Protein AF-A0A9Q5HUY0-F1 (afdb_monomer_lite)

pLDDT: mean 77.64, std 17.66, range [44.16, 97.88]

Organism: Sanghuangporus baumii (NCBI:txid108892)

Foldseek 3Di:
DVLLVCLLQQQLVVNLVVCVVDPDPCQQLPADPVGDGSLRSLVVVVVVCCCQPVPPPNVVPPPPDPVPPPVVCPPDDPPPDDLVVLVVVLVVLVVVLVVCVVVCVCVVPVPVNVVSVVVSVVSVVVSVVVVPPDPPPPPPCPDRDRDSPSSSVSSVVSCVVPPDDRPDDPVVVVVVVVVVVVVVVVPPPPPPPPCVVVVVVCVVDVDDDPVVVVVVVVVVVVVVVVVVVVVVVVVCVVVPPDPPDDDDDDDDDD

Secondary structure (DSSP, 8-state):
-HHHHHHHTTBHHHHHHHHHHS-SHHHHT-B-TTS-BHHHHHHHHHHHHHHHHH-TTSGGG----TT---TT-TT-------HHHHHHHHHHHHHHHHHHHHTTTTTT-HHHHHHHHHHHHHHHHHHHHHHHS---------SPPB-HHHHHHHHHHHHHHS--------HHHHHHHHHHHHHHHHS------TTHHHHHHHTTS-PPPPHHHHHHHHHHHHHHHHHHHHHHHHHHHHHTTSSS----------

Sequence (254 aa):
MPLHAAVHNGFSKIVTLLVEAVPGSESLYSKNSVGEAVLETAWAEFLIDSIRNNYPGYDLLGYGNLRTLDSSSILTAPVREDSHDLGTELELLKSVHANLLRDGKLAANVKLKEALDAFIPYLSEKVRSEAESPVIPTQEDTTDKCDPRKTFKIVSAAVSAIPARRQLVHLTDVQRSVRASLEKVAKKPEPKIENDYYRRHVFLKGDEIPEEAEAEAREKHEMWQGILGWSLRLRNLALGDFSSRHDYCYLLSN

Radius of gyration: 35.01 Å; chains: 1; bounding box: 61×58×112 Å

Structure (mmCIF, N/CA/C/O backbone):
data_AF-A0A9Q5HUY0-F1
#
_entry.id   AF-A0A9Q5HUY0-F1
#
loop_
_atom_site.group_PDB
_atom_site.id
_atom_site.type_symbol
_atom_site.label_atom_id
_atom_site.label_alt_id
_atom_site.label_comp_id
_atom_site.label_asym_id
_atom_site.label_entity_id
_atom_site.label_seq_id
_atom_site.pdbx_PDB_ins_code
_atom_site.Cartn_x
_atom_site.Cartn_y
_atom_site.Cartn_z
_atom_site.occupancy
_atom_site.B_iso_or_equiv
_atom_site.auth_seq_id
_atom_site.auth_comp_id
_atom_site.auth_asym_id
_atom_site.auth_atom_id
_atom_site.pdbx_PDB_model_num
ATOM 1 N N . MET A 1 1 ? 4.504 -1.417 -17.463 1.00 80.81 1 MET A N 1
ATOM 2 C CA . MET A 1 1 ? 4.156 -0.210 -16.677 1.00 80.81 1 MET A CA 1
ATOM 3 C C . MET A 1 1 ? 2.846 -0.261 -15.881 1.00 80.81 1 MET A C 1
ATOM 5 O O . MET A 1 1 ? 2.848 0.378 -14.837 1.00 80.81 1 MET A O 1
ATOM 9 N N . PRO A 1 2 ? 1.762 -0.981 -16.252 1.00 93.94 2 PRO A N 1
ATOM 10 C CA . PRO A 1 2 ? 0.538 -0.968 -15.429 1.00 93.94 2 PRO A CA 1
ATOM 11 C C . PRO A 1 2 ? 0.748 -1.556 -14.024 1.00 93.94 2 PRO A C 1
ATOM 13 O O . PRO A 1 2 ? 0.162 -1.066 -13.066 1.00 93.94 2 PRO A O 1
ATOM 16 N N . LEU A 1 3 ? 1.654 -2.532 -13.879 1.00 95.38 3 LEU A N 1
ATOM 17 C CA . LEU A 1 3 ? 1.999 -3.126 -12.584 1.00 95.38 3 LEU A CA 1
ATOM 18 C C . LEU A 1 3 ? 2.593 -2.107 -11.598 1.00 95.38 3 LEU A C 1
ATOM 20 O O . LEU A 1 3 ? 2.175 -2.059 -10.449 1.00 95.38 3 LEU A O 1
ATOM 24 N N . HIS A 1 4 ? 3.509 -1.247 -12.057 1.00 95.75 4 HIS A N 1
ATOM 25 C CA . HIS A 1 4 ? 4.073 -0.162 -11.242 1.00 95.75 4 HIS A CA 1
ATOM 26 C C . HIS A 1 4 ? 2.994 0.798 -10.739 1.00 95.75 4 HIS A C 1
ATOM 28 O O . HIS A 1 4 ? 2.983 1.144 -9.563 1.00 95.75 4 HIS A O 1
ATOM 34 N N . ALA A 1 5 ? 2.058 1.185 -11.608 1.00 95.81 5 ALA A N 1
ATOM 35 C CA . ALA A 1 5 ? 0.958 2.070 -11.234 1.00 95.81 5 ALA A CA 1
ATOM 36 C C . ALA A 1 5 ? -0.000 1.409 -10.230 1.00 95.81 5 ALA A C 1
ATOM 38 O O . ALA A 1 5 ? -0.407 2.046 -9.262 1.00 95.81 5 ALA A O 1
ATOM 39 N N . ALA A 1 6 ? -0.340 0.133 -10.424 1.00 96.19 6 ALA A N 1
ATOM 40 C CA . ALA A 1 6 ? -1.193 -0.602 -9.493 1.00 96.19 6 ALA A CA 1
ATOM 41 C C . ALA A 1 6 ? -0.534 -0.749 -8.110 1.00 96.19 6 ALA A C 1
ATOM 43 O O . ALA A 1 6 ? -1.192 -0.548 -7.092 1.00 96.19 6 ALA A O 1
ATOM 44 N N . VAL A 1 7 ? 0.777 -1.019 -8.075 1.00 96.81 7 VAL A N 1
ATOM 45 C CA . VAL A 1 7 ? 1.557 -1.107 -6.833 1.00 96.81 7 VAL A CA 1
ATOM 46 C C . VAL A 1 7 ? 1.661 0.240 -6.126 1.00 96.81 7 VAL A C 1
ATOM 48 O O . VAL A 1 7 ? 1.432 0.302 -4.922 1.00 96.81 7 VAL A O 1
ATOM 51 N N . HIS A 1 8 ? 1.956 1.313 -6.862 1.00 95.81 8 HIS A N 1
ATOM 52 C CA . HIS A 1 8 ? 2.051 2.661 -6.301 1.00 95.81 8 HIS A CA 1
ATOM 53 C C . HIS A 1 8 ? 0.736 3.114 -5.648 1.00 95.81 8 HIS A C 1
ATOM 55 O O . HIS A 1 8 ? 0.747 3.758 -4.606 1.00 95.81 8 HIS A O 1
ATOM 61 N N . ASN A 1 9 ? -0.401 2.723 -6.231 1.00 95.25 9 ASN A N 1
ATOM 62 C CA . ASN A 1 9 ? -1.728 3.003 -5.682 1.00 95.25 9 ASN A CA 1
ATOM 63 C C . ASN A 1 9 ? -2.209 1.962 -4.655 1.00 95.25 9 ASN A C 1
ATOM 65 O O . ASN A 1 9 ? -3.328 2.071 -4.166 1.00 95.25 9 ASN A O 1
ATOM 69 N N . GLY A 1 10 ? -1.416 0.936 -4.330 1.00 95.00 10 GLY A N 1
ATOM 70 C CA . GLY A 1 10 ? -1.785 -0.077 -3.338 1.00 95.00 10 GLY A CA 1
ATOM 71 C C . GLY A 1 10 ? -2.968 -0.976 -3.731 1.00 95.00 10 GLY A C 1
ATOM 72 O O . GLY A 1 10 ? -3.628 -1.518 -2.847 1.00 95.00 10 GLY A O 1
ATOM 73 N N . PHE A 1 11 ? -3.274 -1.137 -5.021 1.00 96.25 11 PHE A N 1
ATOM 74 C CA . PHE A 1 11 ? -4.406 -1.947 -5.492 1.00 96.25 11 PHE A CA 1
ATOM 75 C C . PHE A 1 11 ? -4.078 -3.445 -5.487 1.00 96.25 11 PHE A C 1
ATOM 77 O O . PHE A 1 11 ? -3.615 -4.015 -6.477 1.00 96.25 11 PHE A O 1
ATOM 84 N N . SER A 1 12 ? -4.289 -4.085 -4.338 1.00 96.06 12 SER A N 1
ATOM 85 C CA . SER A 1 12 ? -3.839 -5.457 -4.084 1.00 96.06 12 SER A CA 1
ATOM 86 C C . SER A 1 12 ? -4.491 -6.519 -4.984 1.00 96.06 12 SER A C 1
ATOM 88 O O . SER A 1 12 ? -3.793 -7.432 -5.443 1.00 96.06 12 SER A O 1
ATOM 90 N N . LYS A 1 13 ? -5.793 -6.410 -5.295 1.00 95.38 13 LYS A N 1
ATOM 91 C CA . LYS A 1 13 ? -6.478 -7.366 -6.185 1.00 95.38 13 LYS A CA 1
ATOM 92 C C . LYS A 1 13 ? -5.968 -7.212 -7.617 1.00 95.38 13 LYS A C 1
ATOM 94 O O . LYS A 1 13 ? -5.626 -8.207 -8.251 1.00 95.38 13 LYS A O 1
ATOM 99 N N . ILE A 1 14 ? -5.841 -5.976 -8.105 1.00 95.25 14 ILE A N 1
ATOM 100 C CA . ILE A 1 14 ? -5.314 -5.693 -9.450 1.00 95.25 14 ILE A CA 1
ATOM 101 C C . ILE A 1 14 ? -3.870 -6.185 -9.575 1.00 95.25 14 ILE A C 1
ATOM 103 O O . ILE A 1 14 ? -3.516 -6.807 -10.575 1.00 95.25 14 ILE A O 1
ATOM 107 N N . VAL A 1 15 ? -3.033 -5.948 -8.562 1.00 96.44 15 VAL A N 1
ATOM 108 C CA . VAL A 1 15 ? -1.646 -6.432 -8.552 1.00 96.44 15 VAL A CA 1
ATOM 109 C C . VAL A 1 15 ? -1.595 -7.954 -8.623 1.00 96.44 15 VAL A C 1
ATOM 111 O O . VAL A 1 15 ? -0.807 -8.482 -9.403 1.00 96.44 15 VAL A O 1
ATOM 114 N N . THR A 1 16 ? -2.458 -8.653 -7.884 1.00 95.69 16 THR A N 1
ATOM 115 C CA . THR A 1 16 ? -2.554 -10.121 -7.945 1.00 95.69 16 THR A CA 1
ATOM 116 C C . THR A 1 16 ? -2.868 -10.587 -9.367 1.00 95.69 16 THR A C 1
ATOM 118 O O . THR A 1 16 ? -2.106 -11.364 -9.937 1.00 95.69 16 THR A O 1
ATOM 121 N N . LEU A 1 17 ? -3.904 -10.014 -9.990 1.00 95.25 17 LEU A N 1
ATOM 122 C CA . LEU A 1 17 ? -4.293 -10.341 -11.366 1.00 95.25 17 LEU A CA 1
ATOM 123 C C . LEU A 1 17 ? -3.170 -10.069 -12.376 1.00 95.25 17 LEU A C 1
ATOM 125 O O . LEU A 1 17 ? -2.947 -10.861 -13.286 1.00 95.25 17 LEU A O 1
ATOM 129 N N . LEU A 1 18 ? -2.444 -8.957 -12.229 1.00 95.19 18 LEU A N 1
ATOM 130 C CA . LEU A 1 18 ? -1.348 -8.602 -13.135 1.00 95.19 18 LEU A CA 1
ATOM 131 C C . LEU A 1 18 ? -0.131 -9.521 -12.982 1.00 95.19 18 LEU A C 1
ATOM 133 O O . LEU A 1 18 ? 0.536 -9.812 -13.976 1.00 95.19 18 LEU A O 1
ATOM 137 N N . VAL A 1 19 ? 0.168 -9.958 -11.758 1.00 95.12 19 VAL A N 1
ATOM 138 C CA . VAL A 1 19 ? 1.247 -10.917 -11.485 1.00 95.12 19 VAL A CA 1
ATOM 139 C C . VAL A 1 19 ? 0.894 -12.296 -12.044 1.00 95.12 19 VAL A C 1
ATOM 141 O O . VAL A 1 19 ? 1.754 -12.944 -12.635 1.00 95.12 19 VAL A O 1
ATOM 144 N N . GLU A 1 20 ? -0.363 -12.723 -11.917 1.00 94.06 20 GLU A N 1
ATOM 145 C CA . GLU A 1 20 ? -0.850 -13.994 -12.466 1.00 94.06 20 GLU A CA 1
ATOM 146 C C . GLU A 1 20 ? -0.922 -13.988 -13.998 1.00 94.06 20 GLU A C 1
ATOM 148 O O . GLU A 1 20 ? -0.557 -14.972 -14.639 1.00 94.06 20 GLU A O 1
ATOM 153 N N . ALA A 1 21 ? -1.362 -12.877 -14.599 1.00 93.88 21 ALA A N 1
ATOM 154 C CA . ALA A 1 21 ? -1.526 -12.758 -16.046 1.00 93.88 21 ALA A CA 1
ATOM 155 C C . ALA A 1 21 ? -0.197 -12.680 -16.810 1.00 93.88 21 ALA A C 1
ATOM 157 O O . ALA A 1 21 ? -0.140 -13.061 -17.980 1.00 93.88 21 ALA A O 1
ATOM 158 N N . VAL A 1 22 ? 0.871 -12.180 -16.178 1.00 87.19 22 VAL A N 1
ATOM 159 C CA . VAL A 1 22 ? 2.205 -12.084 -16.789 1.00 87.19 22 VAL A CA 1
ATOM 160 C C . VAL A 1 22 ? 3.200 -12.926 -15.986 1.00 87.19 22 VAL A C 1
ATOM 162 O O . VAL A 1 22 ? 4.031 -12.375 -15.256 1.00 87.19 22 VAL A O 1
ATOM 165 N N . PRO A 1 23 ? 3.144 -14.265 -16.117 1.00 74.06 23 PRO A N 1
ATOM 166 C CA . PRO A 1 23 ? 4.088 -15.151 -15.459 1.00 74.06 23 PRO A CA 1
ATOM 167 C C . PRO A 1 23 ? 5.471 -14.962 -16.087 1.00 74.06 23 PRO A C 1
ATOM 169 O O . PRO A 1 23 ? 5.757 -15.432 -17.187 1.00 74.06 23 PRO A O 1
ATOM 172 N N . GLY A 1 24 ? 6.341 -14.228 -15.399 1.00 78.94 24 GLY A N 1
ATOM 173 C CA . GLY A 1 24 ? 7.691 -13.975 -15.876 1.00 78.94 24 GLY A CA 1
ATOM 174 C C . GLY A 1 24 ? 8.461 -12.989 -15.011 1.00 78.94 24 GLY A C 1
ATOM 175 O O . GLY A 1 24 ? 7.905 -12.078 -14.396 1.00 78.94 24 GLY A O 1
ATOM 176 N N . SER A 1 25 ? 9.781 -13.150 -14.998 1.00 81.88 25 SER A N 1
ATOM 177 C CA . SER A 1 25 ? 10.685 -12.229 -14.312 1.00 81.88 25 SER A CA 1
ATOM 178 C C . SER A 1 25 ? 10.722 -10.845 -14.969 1.00 81.88 25 SER A C 1
ATOM 180 O O . SER A 1 25 ? 10.989 -9.853 -14.300 1.00 81.88 25 SER A O 1
ATOM 182 N N . GLU A 1 26 ? 10.410 -10.724 -16.258 1.00 86.62 26 GLU A N 1
ATOM 183 C CA . GLU A 1 26 ? 10.534 -9.440 -16.956 1.00 86.62 26 GLU A CA 1
ATOM 184 C C . GLU A 1 26 ? 9.615 -8.358 -16.378 1.00 86.62 26 GLU A C 1
ATOM 186 O O . GLU A 1 26 ? 10.054 -7.228 -16.183 1.00 86.62 26 GLU A O 1
ATOM 191 N N . SER A 1 27 ? 8.369 -8.698 -16.030 1.00 90.31 27 SER A N 1
ATOM 192 C CA . SER A 1 27 ? 7.411 -7.731 -15.478 1.00 90.31 27 SER A CA 1
ATOM 193 C C . SER A 1 27 ? 7.768 -7.323 -14.043 1.00 90.31 27 SER A C 1
ATOM 195 O O . SER A 1 27 ? 7.849 -6.129 -13.743 1.00 90.31 27 SER A O 1
ATOM 197 N N . LEU A 1 28 ? 8.069 -8.297 -13.174 1.00 93.00 28 LEU A N 1
ATOM 198 C CA . LEU A 1 28 ? 8.410 -8.070 -11.759 1.00 93.00 28 LEU A CA 1
ATOM 199 C C . LEU A 1 28 ? 9.714 -7.281 -11.576 1.00 93.00 28 LEU A C 1
ATOM 201 O O . LEU A 1 28 ? 9.839 -6.479 -10.648 1.00 93.00 28 LEU A O 1
ATOM 205 N N . TYR A 1 29 ? 10.682 -7.498 -12.466 1.00 92.75 29 TYR A N 1
ATOM 206 C CA . TYR A 1 29 ? 11.985 -6.836 -12.429 1.00 92.75 29 TYR A CA 1
ATOM 207 C C . TYR A 1 29 ? 12.083 -5.654 -13.400 1.00 92.75 29 TYR A C 1
ATOM 209 O O . TYR A 1 29 ? 13.136 -5.011 -13.468 1.00 92.75 29 TYR A O 1
ATOM 217 N N . SER A 1 30 ? 10.997 -5.333 -14.114 1.00 90.88 30 SER A N 1
ATOM 218 C CA . SER A 1 30 ? 10.925 -4.127 -14.933 1.00 90.88 30 SER A CA 1
ATOM 219 C C . SER A 1 30 ? 11.083 -2.892 -14.055 1.00 90.88 30 SER A C 1
ATOM 221 O O . SER A 1 30 ? 10.543 -2.804 -12.947 1.00 90.88 30 SER A O 1
ATOM 223 N N . LYS A 1 31 ? 11.847 -1.928 -14.559 1.00 91.38 31 LYS A N 1
ATOM 224 C CA . LYS A 1 31 ? 12.079 -0.656 -13.884 1.00 91.38 31 LYS A CA 1
ATOM 225 C C . LYS A 1 31 ? 11.114 0.402 -14.405 1.00 91.38 31 LYS A C 1
ATOM 227 O O . LYS A 1 31 ? 10.794 0.406 -15.594 1.00 91.38 31 LYS A O 1
ATOM 232 N N . ASN A 1 32 ? 10.664 1.292 -13.526 1.00 91.31 32 ASN A N 1
ATOM 233 C CA . ASN A 1 32 ? 9.917 2.479 -13.928 1.00 91.31 32 ASN A CA 1
ATOM 234 C C . ASN A 1 32 ? 10.841 3.498 -14.632 1.00 91.31 32 ASN A C 1
ATOM 236 O O . ASN A 1 32 ? 12.044 3.276 -14.782 1.00 91.31 32 ASN A O 1
ATOM 240 N N . SER A 1 33 ? 10.291 4.638 -15.059 1.00 85.19 33 SER A N 1
ATOM 241 C CA . SER A 1 33 ? 11.066 5.712 -15.706 1.00 85.19 33 SER A CA 1
ATOM 242 C C . SER A 1 33 ? 12.148 6.328 -14.810 1.00 85.19 33 SER A C 1
ATOM 244 O O . SER A 1 33 ? 13.034 7.009 -15.317 1.00 85.19 33 SER A O 1
ATOM 246 N N . VAL A 1 34 ? 12.084 6.089 -13.498 1.00 86.25 34 VAL A N 1
ATOM 247 C CA . VAL A 1 34 ? 13.051 6.551 -12.491 1.00 86.25 34 VAL A CA 1
ATOM 248 C C . VAL A 1 34 ? 14.106 5.473 -12.188 1.00 86.25 34 VAL A C 1
ATOM 250 O O . VAL A 1 34 ? 15.127 5.751 -11.567 1.00 86.25 34 VAL A O 1
ATOM 253 N N . GLY A 1 35 ? 13.927 4.249 -12.693 1.00 87.88 35 GLY A N 1
ATOM 254 C CA . GLY A 1 35 ? 14.858 3.141 -12.490 1.00 87.88 35 GLY A CA 1
ATOM 255 C C . GLY A 1 35 ? 14.530 2.234 -11.300 1.00 87.88 35 GLY A C 1
ATOM 256 O O . GLY A 1 35 ? 15.311 1.323 -11.024 1.00 87.88 35 GLY A O 1
ATOM 257 N N . GLU A 1 36 ? 13.398 2.436 -10.628 1.00 91.81 36 GLU A N 1
ATOM 258 C CA . GLU A 1 36 ? 12.957 1.622 -9.490 1.00 91.81 36 GLU A CA 1
ATOM 259 C C . GLU A 1 36 ? 12.231 0.371 -9.983 1.00 91.81 36 GLU A C 1
ATOM 261 O O . GLU A 1 36 ? 11.431 0.437 -10.919 1.00 91.81 36 GLU A O 1
ATOM 266 N N . ALA A 1 37 ? 12.491 -0.779 -9.364 1.00 93.62 37 ALA A N 1
ATOM 267 C CA . ALA A 1 37 ? 11.734 -1.997 -9.638 1.00 93.62 37 ALA A CA 1
ATOM 268 C C . ALA A 1 37 ? 10.440 -2.056 -8.822 1.00 93.62 37 ALA A C 1
ATOM 270 O O . ALA A 1 37 ? 10.307 -1.412 -7.786 1.00 93.62 37 ALA A O 1
ATOM 271 N N . VAL A 1 38 ? 9.521 -2.923 -9.248 1.00 95.44 38 VAL A N 1
ATOM 272 C CA . VAL A 1 38 ? 8.190 -3.073 -8.638 1.00 95.44 38 VAL A CA 1
ATOM 273 C C . VAL A 1 38 ? 8.271 -3.334 -7.128 1.00 95.44 38 VAL A C 1
ATOM 275 O O . VAL A 1 38 ? 7.502 -2.768 -6.357 1.00 95.44 38 VAL A O 1
ATOM 278 N N . LEU A 1 39 ? 9.237 -4.150 -6.689 1.00 96.31 39 LEU A N 1
ATOM 279 C CA . LEU A 1 39 ? 9.458 -4.424 -5.266 1.00 96.31 39 LEU A CA 1
ATOM 280 C C . LEU A 1 39 ? 9.892 -3.184 -4.475 1.00 96.31 39 LEU A C 1
ATOM 282 O O . LEU A 1 39 ? 9.462 -3.017 -3.339 1.00 96.31 39 LEU A O 1
ATOM 286 N N . GLU A 1 40 ? 10.738 -2.330 -5.055 1.00 96.00 40 GLU A N 1
ATOM 287 C CA . GLU A 1 40 ? 11.190 -1.099 -4.395 1.00 96.00 40 GLU A CA 1
ATOM 288 C C . GLU A 1 40 ? 10.034 -0.119 -4.250 1.00 96.00 40 GLU A C 1
ATOM 290 O O . GLU A 1 40 ? 9.836 0.421 -3.167 1.00 96.00 40 GLU A O 1
ATOM 295 N N . THR A 1 41 ? 9.223 0.037 -5.298 1.00 96.56 41 THR A N 1
ATOM 296 C CA . THR A 1 41 ? 8.009 0.859 -5.248 1.00 96.56 41 THR A CA 1
ATOM 297 C C . THR A 1 41 ? 7.027 0.329 -4.198 1.00 96.56 41 THR A C 1
ATOM 299 O O . THR A 1 41 ? 6.520 1.104 -3.391 1.00 96.56 41 THR A O 1
ATOM 302 N N . ALA A 1 42 ? 6.810 -0.991 -4.136 1.00 97.12 42 ALA A N 1
ATOM 303 C CA . ALA A 1 42 ? 5.942 -1.608 -3.130 1.00 97.12 42 ALA A CA 1
ATOM 304 C C . ALA A 1 42 ? 6.458 -1.389 -1.699 1.00 97.12 42 ALA A C 1
ATOM 306 O O . ALA A 1 42 ? 5.684 -1.091 -0.793 1.00 97.12 42 ALA A O 1
ATOM 307 N N . TRP A 1 43 ? 7.769 -1.535 -1.494 1.00 97.62 43 TRP A N 1
ATOM 308 C CA . TRP A 1 43 ? 8.414 -1.307 -0.203 1.00 97.62 43 TRP A CA 1
ATOM 309 C C . TRP A 1 43 ? 8.334 0.159 0.229 1.00 97.62 43 TRP A C 1
ATOM 311 O O . TRP A 1 43 ? 8.043 0.439 1.391 1.00 97.62 43 TRP A O 1
ATOM 321 N N . ALA A 1 44 ? 8.553 1.093 -0.698 1.00 96.44 44 ALA A N 1
ATOM 322 C CA . ALA A 1 44 ? 8.458 2.522 -0.432 1.00 96.44 44 ALA A CA 1
ATOM 323 C C . ALA A 1 44 ? 7.045 2.917 0.021 1.00 96.44 44 ALA A C 1
ATOM 325 O O . ALA A 1 44 ? 6.902 3.549 1.067 1.00 96.44 44 ALA A O 1
ATOM 326 N N . GLU A 1 45 ? 5.999 2.490 -0.696 1.00 95.38 45 GLU A N 1
ATOM 327 C CA . GLU A 1 45 ? 4.613 2.775 -0.293 1.00 95.38 45 GLU A CA 1
ATOM 328 C C . GLU A 1 45 ? 4.242 2.084 1.024 1.00 95.38 45 GLU A C 1
ATOM 330 O O . GLU A 1 45 ? 3.592 2.690 1.874 1.00 95.38 45 GLU A O 1
ATOM 335 N N . PHE A 1 46 ? 4.713 0.854 1.254 1.00 95.38 46 PHE A N 1
ATOM 336 C CA . PHE A 1 46 ? 4.543 0.172 2.538 1.00 95.38 46 PHE A CA 1
ATOM 337 C C . PHE A 1 46 ? 5.179 0.942 3.706 1.00 95.38 46 PHE A C 1
ATOM 339 O O . PHE A 1 46 ? 4.574 1.050 4.776 1.00 95.38 46 PHE A O 1
ATOM 346 N N . LEU A 1 47 ? 6.388 1.481 3.526 1.00 94.06 47 LEU A N 1
ATOM 347 C CA . LEU A 1 47 ? 7.055 2.284 4.551 1.00 94.06 47 LEU A CA 1
ATOM 348 C C . LEU A 1 47 ? 6.324 3.601 4.799 1.00 94.06 47 LEU A C 1
ATOM 350 O O . LEU A 1 47 ? 6.145 3.977 5.955 1.00 94.06 47 LEU A O 1
ATOM 354 N N . ILE A 1 48 ? 5.877 4.280 3.740 1.00 90.81 48 ILE A N 1
ATOM 355 C CA . ILE A 1 48 ? 5.087 5.511 3.857 1.00 90.81 48 ILE A CA 1
ATOM 356 C C . ILE A 1 48 ? 3.799 5.235 4.641 1.00 90.81 48 ILE A C 1
ATOM 358 O O . ILE A 1 48 ? 3.503 5.966 5.584 1.00 90.81 48 ILE A O 1
ATOM 362 N N . ASP A 1 49 ? 3.072 4.168 4.303 1.00 89.62 49 ASP A N 1
ATOM 363 C CA . ASP A 1 49 ? 1.871 3.728 5.023 1.00 89.62 49 ASP A CA 1
ATOM 364 C C . ASP A 1 49 ? 2.169 3.408 6.494 1.00 89.62 49 ASP A C 1
ATOM 366 O O . ASP A 1 49 ? 1.473 3.863 7.398 1.00 89.62 49 ASP A O 1
ATOM 370 N N . SER A 1 50 ? 3.249 2.670 6.752 1.00 87.50 50 SER A N 1
ATOM 371 C CA . SER A 1 50 ? 3.639 2.272 8.106 1.00 87.50 50 SER A CA 1
ATOM 372 C C . SER A 1 50 ? 4.013 3.471 8.972 1.00 87.50 50 SER A C 1
ATOM 374 O O . SER A 1 50 ? 3.594 3.540 10.124 1.00 87.50 50 SER A O 1
ATOM 376 N N . ILE A 1 51 ? 4.770 4.425 8.426 1.00 87.00 51 ILE A N 1
ATOM 377 C CA . ILE A 1 51 ? 5.143 5.652 9.136 1.00 87.00 51 ILE A CA 1
ATOM 378 C C . ILE A 1 51 ? 3.900 6.503 9.396 1.00 87.00 51 ILE A C 1
ATOM 380 O O . ILE A 1 51 ? 3.758 7.030 10.488 1.00 87.00 51 ILE A O 1
ATOM 384 N N . ARG A 1 52 ? 2.978 6.621 8.437 1.00 81.69 52 ARG A N 1
ATOM 385 C CA . ARG A 1 52 ? 1.761 7.424 8.623 1.00 81.69 52 ARG A CA 1
ATOM 386 C C . ARG A 1 52 ? 0.814 6.824 9.655 1.00 81.69 52 ARG A C 1
ATOM 388 O O . ARG A 1 52 ? 0.350 7.545 10.528 1.00 81.69 52 ARG A O 1
ATOM 395 N N . ASN A 1 53 ? 0.566 5.520 9.578 1.00 78.25 53 ASN A N 1
ATOM 396 C CA . ASN A 1 53 ? -0.457 4.864 10.393 1.00 78.25 53 ASN A CA 1
ATOM 397 C C . ASN A 1 53 ? 0.040 4.442 11.784 1.00 78.25 53 ASN A C 1
ATOM 399 O O . ASN A 1 53 ? -0.772 4.263 12.681 1.00 78.25 53 ASN A O 1
ATOM 403 N N . ASN A 1 54 ? 1.353 4.268 11.985 1.00 72.81 54 ASN A N 1
ATOM 404 C CA . ASN A 1 54 ? 1.903 3.824 13.272 1.00 72.81 54 ASN A CA 1
ATOM 405 C C . ASN A 1 54 ? 2.681 4.922 14.019 1.00 72.81 54 ASN A C 1
ATOM 407 O O . ASN A 1 54 ? 3.320 4.611 15.025 1.00 72.81 54 ASN A O 1
ATOM 411 N N . TYR A 1 55 ? 2.696 6.177 13.552 1.00 67.75 55 TYR A N 1
ATOM 412 C CA . TYR A 1 55 ? 3.384 7.246 14.280 1.00 67.75 55 TYR A CA 1
ATOM 413 C C . TYR A 1 55 ? 2.479 7.806 15.391 1.00 67.75 55 TYR A C 1
ATOM 415 O O . TYR A 1 55 ? 1.496 8.482 15.081 1.00 67.75 55 TYR A O 1
ATOM 423 N N . PRO A 1 56 ? 2.818 7.609 16.683 1.00 57.84 56 PRO A N 1
ATOM 424 C CA . PRO A 1 56 ? 1.957 7.931 17.832 1.00 57.84 56 PRO A CA 1
ATOM 425 C C . PRO A 1 56 ? 1.744 9.439 18.086 1.00 57.84 56 PRO A C 1
ATOM 427 O O . PRO A 1 56 ? 1.297 9.831 19.158 1.00 57.84 56 PRO A O 1
ATOM 430 N N . GLY A 1 57 ? 2.075 10.301 17.122 1.00 59.06 57 GLY A N 1
ATOM 431 C CA . GLY A 1 57 ? 1.903 11.753 17.205 1.00 59.06 57 GLY A CA 1
ATOM 432 C C . GLY A 1 57 ? 1.143 12.382 16.035 1.00 59.06 57 GLY A C 1
ATOM 433 O O . GLY A 1 57 ? 1.015 13.603 16.017 1.00 59.06 57 GLY A O 1
ATOM 434 N N . TYR A 1 58 ? 0.666 11.600 15.056 1.00 53.69 58 TYR A N 1
ATOM 435 C CA . TYR A 1 58 ? -0.013 12.157 13.875 1.00 53.69 58 TYR A CA 1
ATOM 436 C C . TYR A 1 58 ? -1.504 12.465 14.106 1.00 53.69 58 TYR A C 1
ATOM 438 O O . TYR A 1 58 ? -2.009 13.423 13.522 1.00 53.69 58 TYR A O 1
ATOM 446 N N . ASP A 1 59 ? -2.176 11.760 15.024 1.00 54.19 59 ASP A N 1
ATOM 447 C CA . ASP A 1 59 ? -3.589 12.025 15.362 1.00 54.19 59 ASP A CA 1
ATOM 448 C C . ASP A 1 59 ? -3.815 13.398 16.012 1.00 54.19 59 ASP A C 1
ATOM 450 O O . ASP A 1 59 ? -4.888 13.984 15.895 1.00 54.19 59 ASP A O 1
ATOM 454 N N . LEU A 1 60 ? -2.793 13.964 16.660 1.00 49.66 60 LEU A N 1
ATOM 455 C CA . LEU A 1 60 ? -2.914 15.233 17.385 1.00 49.66 60 LEU A CA 1
ATOM 456 C C . LEU A 1 60 ? -2.945 16.470 16.4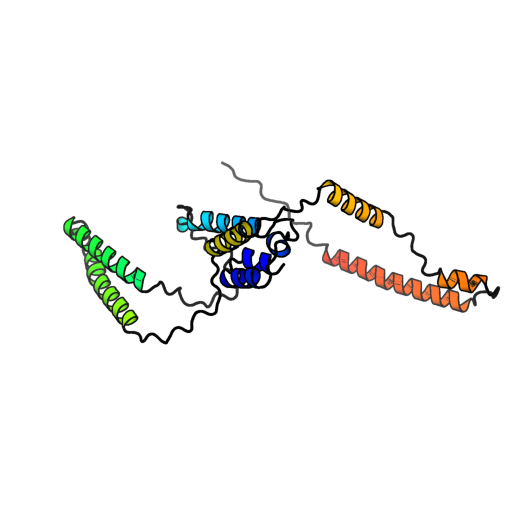81 1.00 49.66 60 LEU A C 1
ATOM 458 O O . LEU A 1 60 ? -3.327 17.543 16.946 1.00 49.66 60 LEU A O 1
ATOM 462 N N . LEU A 1 61 ? -2.539 16.354 15.215 1.00 51.75 61 LEU A N 1
ATOM 463 C CA . LEU A 1 61 ? -2.431 17.510 14.323 1.00 51.75 61 LEU A CA 1
ATOM 464 C C . LEU A 1 61 ? -3.545 17.607 13.278 1.00 51.75 61 LEU A C 1
ATOM 466 O O . LEU A 1 61 ? -3.569 18.589 12.544 1.00 51.75 61 LEU A O 1
ATOM 470 N N . GLY A 1 62 ? -4.476 16.648 13.206 1.00 48.53 62 GLY A N 1
ATOM 471 C CA . GLY A 1 62 ? -5.684 16.762 12.375 1.00 48.53 62 GLY A CA 1
ATOM 472 C C . GLY A 1 62 ? -5.441 16.993 10.876 1.00 48.53 62 GLY A C 1
ATOM 473 O O . GLY A 1 62 ? -6.385 17.261 10.132 1.00 48.53 62 GLY A O 1
ATOM 474 N N . TYR A 1 63 ? -4.197 16.886 10.402 1.00 48.97 63 TYR A N 1
ATOM 475 C CA . TYR A 1 63 ? -3.872 16.944 8.986 1.00 48.97 63 TYR A CA 1
ATOM 476 C C . TYR A 1 63 ? -4.238 15.596 8.380 1.00 48.97 63 TYR A C 1
ATOM 478 O O . TYR A 1 63 ? -3.403 14.702 8.242 1.00 48.97 63 TYR A O 1
ATOM 486 N N . GLY A 1 64 ? -5.525 15.450 8.061 1.00 50.09 64 GLY A N 1
ATOM 487 C CA . GLY A 1 64 ? -6.034 14.337 7.277 1.00 50.09 64 GLY A CA 1
ATOM 488 C C . GLY A 1 64 ? -5.144 14.106 6.059 1.00 50.09 64 GLY A C 1
ATOM 489 O O . GLY A 1 64 ? -4.639 15.055 5.454 1.00 50.09 64 GLY A O 1
ATOM 490 N N . ASN A 1 65 ? -4.911 12.833 5.741 1.00 49.56 65 ASN A N 1
ATOM 491 C CA . ASN A 1 65 ? -4.075 12.385 4.633 1.00 49.56 65 ASN A CA 1
ATOM 492 C C . ASN A 1 65 ? -4.289 13.253 3.373 1.00 49.56 65 ASN A C 1
ATOM 494 O O . ASN A 1 65 ? -5.243 13.068 2.625 1.00 49.56 65 ASN A O 1
ATOM 498 N N . LEU A 1 66 ? -3.353 14.164 3.081 1.00 51.50 66 LEU A N 1
ATOM 499 C CA . LEU A 1 66 ? -3.414 15.085 1.931 1.00 51.50 66 LEU A CA 1
ATOM 500 C C . LEU A 1 66 ? -3.398 14.379 0.558 1.00 51.50 66 LEU A C 1
ATOM 502 O O . LEU A 1 66 ? -3.475 15.038 -0.472 1.00 51.50 66 LEU A O 1
ATOM 506 N N . ARG A 1 67 ? -3.298 13.043 0.520 1.00 48.09 67 ARG A N 1
ATOM 507 C CA . ARG A 1 67 ? -3.424 12.247 -0.712 1.00 48.09 67 ARG A CA 1
ATOM 508 C C . ARG A 1 67 ? -4.877 11.928 -1.088 1.00 48.09 67 ARG A C 1
ATOM 510 O O . ARG A 1 67 ? -5.101 11.546 -2.228 1.00 48.09 67 ARG A O 1
ATOM 517 N N . THR A 1 68 ? -5.848 12.102 -0.188 1.00 47.31 68 THR A N 1
ATOM 518 C CA . THR A 1 68 ? -7.274 11.830 -0.464 1.00 47.31 68 THR A CA 1
ATOM 519 C C . THR A 1 68 ? -8.125 13.083 -0.625 1.00 47.31 68 THR A C 1
ATOM 521 O O . THR A 1 68 ? -9.337 12.967 -0.767 1.00 47.31 68 THR A O 1
ATOM 524 N N . LEU A 1 69 ? -7.525 14.276 -0.691 1.00 46.72 69 LEU A N 1
ATOM 525 C CA . LEU A 1 69 ? -8.214 15.462 -1.210 1.00 46.72 69 LEU A CA 1
ATOM 526 C C . LEU A 1 69 ? -8.345 15.367 -2.740 1.00 46.72 69 LEU A C 1
ATOM 528 O O . LEU A 1 69 ? -7.912 16.249 -3.479 1.00 46.72 69 LEU A O 1
ATOM 532 N N . ASP A 1 70 ? -8.936 14.276 -3.227 1.00 45.94 70 ASP A N 1
ATOM 533 C CA . ASP A 1 70 ? -9.566 14.310 -4.532 1.00 45.94 70 ASP A CA 1
ATOM 534 C C . ASP A 1 70 ? -10.759 15.261 -4.408 1.00 45.94 70 ASP A C 1
ATOM 536 O O . ASP A 1 70 ? -11.648 15.075 -3.569 1.00 45.94 70 ASP A O 1
ATOM 540 N N . SER A 1 71 ? -10.748 16.313 -5.224 1.00 50.31 71 SER A N 1
ATOM 541 C CA . SER A 1 71 ? -11.755 17.381 -5.227 1.00 50.31 71 SER A CA 1
ATOM 542 C C . SER A 1 71 ? -13.164 16.862 -5.557 1.00 50.31 71 SER A C 1
ATOM 544 O O . SER A 1 71 ? -14.140 17.594 -5.411 1.00 50.31 71 SER A O 1
ATOM 546 N N . SER A 1 72 ? -13.280 15.594 -5.962 1.00 50.31 72 SER A N 1
ATOM 547 C CA . SER A 1 72 ? -14.535 14.881 -6.200 1.00 50.31 72 SER A CA 1
ATOM 548 C C . SER A 1 72 ? -15.183 14.271 -4.937 1.00 50.31 72 SER A C 1
ATOM 550 O O . SER A 1 72 ? -16.369 13.948 -4.961 1.00 50.31 72 SER A O 1
ATOM 552 N N . SER A 1 73 ? -14.459 14.147 -3.815 1.00 45.91 73 SER A N 1
ATOM 553 C CA . SER A 1 73 ? -14.900 13.393 -2.618 1.00 45.91 73 SER A CA 1
ATOM 554 C C . SER A 1 73 ? -15.606 14.222 -1.528 1.00 45.91 73 SER A C 1
ATOM 556 O O . SER A 1 73 ? -15.973 13.699 -0.473 1.00 45.91 73 SER A O 1
ATOM 558 N N . ILE A 1 74 ? -15.882 15.507 -1.779 1.00 47.78 74 ILE A N 1
ATOM 559 C CA . ILE A 1 74 ? -16.526 16.424 -0.809 1.00 47.78 74 ILE A CA 1
ATOM 560 C C . ILE A 1 74 ? -18.011 16.063 -0.543 1.00 47.78 74 ILE A C 1
ATOM 562 O O . ILE A 1 74 ? -18.649 16.634 0.336 1.00 47.78 74 ILE A O 1
ATOM 566 N N . LEU A 1 75 ? -18.570 15.067 -1.239 1.00 46.28 75 LEU A N 1
ATOM 567 C CA . LEU A 1 75 ? -19.940 14.575 -1.033 1.00 46.28 75 LEU A CA 1
ATOM 568 C C . LEU A 1 75 ? -20.009 13.136 -0.508 1.00 46.28 75 LEU A C 1
ATOM 570 O O . LEU A 1 75 ? -21.005 12.446 -0.722 1.00 46.28 75 LEU A O 1
ATOM 574 N N . THR A 1 76 ? -18.975 12.654 0.179 1.00 45.19 76 THR A N 1
ATOM 575 C CA . THR A 1 76 ? -19.061 11.341 0.825 1.00 45.19 76 THR A CA 1
ATOM 576 C C . THR A 1 76 ? -19.686 11.504 2.205 1.00 45.19 76 THR A C 1
ATOM 578 O O . THR A 1 76 ? -19.158 12.216 3.058 1.00 45.19 76 THR A O 1
ATOM 581 N N . ALA A 1 77 ? -20.846 10.872 2.401 1.00 51.94 77 ALA A N 1
ATOM 582 C CA . ALA A 1 77 ? -21.479 10.699 3.703 1.00 51.94 77 ALA A CA 1
ATOM 583 C C . ALA A 1 77 ? -20.434 10.282 4.761 1.00 51.94 77 ALA A C 1
ATOM 585 O O . ALA A 1 77 ? -19.468 9.604 4.398 1.00 51.94 77 ALA A O 1
ATOM 586 N N . PRO A 1 78 ? -20.606 10.678 6.039 1.00 51.62 78 PRO A N 1
ATOM 587 C CA . PRO A 1 78 ? -19.665 10.335 7.101 1.00 51.62 78 PRO A CA 1
ATOM 588 C C . PRO A 1 78 ? -19.328 8.846 7.038 1.00 51.62 78 PRO A C 1
ATOM 590 O O . PRO A 1 78 ? -20.230 8.021 6.863 1.00 51.62 78 PRO A O 1
ATOM 593 N N . VAL A 1 79 ? -18.027 8.538 7.115 1.00 49.94 79 VAL A N 1
ATOM 594 C CA . VAL A 1 79 ? -17.505 7.169 7.148 1.00 49.94 79 VAL A CA 1
ATOM 595 C C . VAL A 1 79 ? -18.347 6.399 8.157 1.00 49.94 79 VAL A C 1
ATOM 597 O O . VAL A 1 79 ? -18.401 6.765 9.328 1.00 49.94 79 VAL A O 1
ATOM 600 N N . ARG A 1 80 ? -19.086 5.397 7.675 1.00 54.34 80 ARG A N 1
ATOM 601 C CA . ARG A 1 80 ? -19.809 4.481 8.551 1.00 54.34 80 ARG A CA 1
ATOM 602 C C . ARG A 1 80 ? -18.737 3.659 9.248 1.00 54.34 80 ARG A C 1
ATOM 604 O O . ARG A 1 80 ? -18.161 2.777 8.623 1.00 54.34 80 ARG A O 1
ATOM 611 N N . GLU A 1 81 ? -18.412 4.033 10.478 1.00 55.25 81 GLU A N 1
ATOM 612 C CA . GLU A 1 81 ? -17.611 3.195 11.364 1.00 55.25 81 GLU A CA 1
ATOM 613 C C . GLU A 1 81 ? -18.294 1.829 11.468 1.00 55.25 81 GLU A C 1
ATOM 615 O O . GLU A 1 81 ? -19.527 1.741 11.523 1.00 55.25 81 GLU A O 1
ATOM 620 N N . ASP A 1 82 ? -17.501 0.761 11.399 1.00 57.44 82 ASP A N 1
ATOM 621 C CA . ASP A 1 82 ? -18.018 -0.598 11.421 1.00 57.44 82 ASP A CA 1
ATOM 622 C C . ASP A 1 82 ? -18.816 -0.801 12.720 1.00 57.44 82 ASP A C 1
ATOM 624 O O . ASP A 1 82 ? -18.303 -0.639 13.827 1.00 57.44 82 ASP A O 1
ATOM 628 N N . SER A 1 83 ? -20.095 -1.168 12.598 1.00 61.47 83 SER A N 1
ATOM 629 C CA . SER A 1 83 ? -21.043 -1.268 13.723 1.00 61.47 83 SER A CA 1
ATOM 630 C C . SER A 1 83 ? -20.586 -2.215 14.844 1.00 61.47 83 SER A C 1
ATOM 632 O O . SER A 1 83 ? -21.100 -2.170 15.961 1.00 61.47 83 SER A O 1
ATOM 634 N N . HIS A 1 84 ? -19.635 -3.099 14.539 1.00 60.75 84 HIS A N 1
ATOM 635 C CA . HIS A 1 84 ? -19.030 -4.030 15.480 1.00 60.75 84 HIS A CA 1
ATOM 636 C C . HIS A 1 84 ? -18.105 -3.329 16.489 1.00 60.75 84 HIS A C 1
ATOM 638 O O . HIS A 1 84 ? -18.110 -3.683 17.671 1.00 60.75 84 HIS A O 1
ATOM 644 N N . ASP A 1 85 ? -17.365 -2.307 16.058 1.00 75.38 85 ASP A N 1
ATOM 645 C CA . ASP A 1 85 ? -16.438 -1.577 16.926 1.00 75.38 85 ASP A CA 1
ATOM 646 C C . ASP A 1 85 ? -17.215 -0.726 17.940 1.00 75.38 85 ASP A C 1
ATOM 648 O O . ASP A 1 85 ? -16.911 -0.751 19.138 1.00 75.38 85 ASP A O 1
ATOM 652 N N . LEU A 1 86 ? -18.338 -0.140 17.506 1.00 81.06 86 LEU A N 1
ATOM 653 C CA . LEU A 1 86 ? -19.241 0.652 18.348 1.00 81.06 86 LEU A CA 1
ATOM 654 C C . LEU A 1 86 ? -19.800 -0.138 19.547 1.00 81.06 86 LEU A C 1
ATOM 656 O O . LEU A 1 86 ? -19.994 0.411 20.632 1.00 81.06 86 LEU A O 1
ATOM 660 N N . GLY A 1 87 ? -20.042 -1.442 19.377 1.00 85.12 87 GLY A N 1
ATOM 661 C CA . GLY A 1 87 ? -20.509 -2.311 20.460 1.00 85.12 87 GLY A CA 1
ATOM 662 C C . GLY A 1 87 ? -19.458 -2.503 21.556 1.00 85.12 87 GLY A C 1
ATOM 663 O O . GLY A 1 87 ? -19.775 -2.442 22.746 1.00 85.12 87 GLY A O 1
ATOM 664 N N . THR A 1 88 ? -18.194 -2.693 21.168 1.00 88.31 88 THR A N 1
ATOM 665 C CA . THR A 1 88 ? -17.088 -2.862 22.124 1.00 88.31 88 THR A CA 1
ATOM 666 C C . THR A 1 88 ? -16.770 -1.568 22.870 1.00 88.31 88 THR A C 1
ATOM 668 O O . THR A 1 88 ? -16.556 -1.590 24.085 1.00 88.31 88 THR A O 1
ATOM 671 N N . GLU A 1 89 ? -16.828 -0.429 22.178 1.00 89.12 89 GLU A N 1
ATOM 672 C CA . GLU A 1 89 ? -16.662 0.892 22.781 1.00 89.12 89 GLU A CA 1
ATOM 673 C C . GLU A 1 89 ? -17.785 1.224 23.766 1.00 89.12 89 GLU A C 1
ATOM 675 O O . GLU A 1 89 ? -17.538 1.819 24.816 1.00 89.12 89 GLU A O 1
ATOM 680 N N . LEU A 1 90 ? -19.015 0.788 23.484 1.00 92.69 90 LEU A N 1
ATOM 681 C CA . LEU A 1 90 ? -20.154 0.986 24.376 1.00 92.69 90 LEU A CA 1
ATOM 682 C C . LEU A 1 90 ? -19.998 0.201 25.688 1.00 92.69 90 LEU A C 1
ATOM 684 O O . LEU A 1 90 ? -20.287 0.732 26.765 1.00 92.69 90 LEU A O 1
ATOM 688 N N . GLU A 1 91 ? -19.494 -1.033 25.633 1.00 93.56 91 GLU A N 1
ATOM 689 C CA . GLU A 1 91 ? -19.170 -1.808 26.839 1.00 93.56 91 GLU A CA 1
ATOM 690 C C . GLU A 1 91 ? -18.005 -1.186 27.624 1.00 93.56 91 GLU A C 1
ATOM 692 O O . GLU A 1 91 ? -18.062 -1.082 28.856 1.00 93.56 91 GLU A O 1
ATOM 697 N N . LEU A 1 92 ? -16.988 -0.670 26.925 1.00 94.44 92 LEU A N 1
ATOM 698 C CA . LEU A 1 92 ? -15.914 0.097 27.552 1.00 94.44 92 LEU A CA 1
ATOM 699 C C . LEU A 1 92 ? -16.473 1.340 28.265 1.00 94.44 92 LEU A C 1
ATOM 701 O O . LEU A 1 92 ? -16.174 1.554 29.442 1.00 94.44 92 LEU A O 1
ATOM 705 N N . LEU A 1 93 ? -17.338 2.113 27.606 1.00 94.75 93 LEU A N 1
ATOM 706 C CA . LEU A 1 93 ? -17.964 3.310 28.167 1.00 94.75 93 LEU A CA 1
ATOM 707 C C . LEU A 1 93 ? -18.791 2.988 29.420 1.00 94.75 93 LEU A C 1
ATOM 709 O O . LEU A 1 93 ? -18.656 3.676 30.435 1.00 94.75 93 LEU A O 1
ATOM 713 N N . LYS A 1 94 ? -19.592 1.913 29.397 1.00 95.56 94 LYS A N 1
ATOM 714 C CA . LYS A 1 94 ? -20.330 1.429 30.578 1.00 95.56 94 LYS A CA 1
ATOM 715 C C . LYS A 1 94 ? -19.390 1.074 31.728 1.00 95.56 94 LYS A C 1
ATOM 717 O O . LYS A 1 94 ? -19.666 1.430 32.876 1.00 95.56 94 LYS A O 1
ATOM 722 N N . SER A 1 95 ? -18.272 0.406 31.435 1.00 97.38 95 SER A N 1
ATOM 723 C CA . SER A 1 95 ? -17.287 0.025 32.453 1.00 97.38 95 SER A CA 1
ATOM 724 C C . SER A 1 95 ? -16.621 1.249 33.097 1.00 97.38 95 SER A C 1
ATOM 726 O O . SER A 1 95 ? -16.508 1.324 34.324 1.00 97.38 95 SER A O 1
ATOM 728 N N . VAL A 1 96 ? -16.255 2.253 32.291 1.00 96.38 96 VAL A N 1
ATOM 729 C CA . VAL A 1 96 ? -15.670 3.516 32.759 1.00 96.38 96 VAL A CA 1
ATOM 730 C C . VAL A 1 96 ? -16.687 4.295 33.583 1.00 96.38 96 VAL A C 1
ATOM 732 O O . VAL A 1 96 ? -16.352 4.773 34.666 1.00 96.38 96 VAL A O 1
ATOM 735 N N . HIS A 1 97 ? -17.940 4.363 33.133 1.00 95.88 97 HIS A N 1
ATOM 736 C CA . HIS A 1 97 ? -19.019 5.005 33.875 1.00 95.88 97 HIS A CA 1
ATOM 737 C C . HIS A 1 97 ? -19.227 4.363 35.259 1.00 95.88 97 HIS A C 1
ATOM 739 O O . HIS A 1 97 ? -19.251 5.065 36.272 1.00 95.88 97 HIS A O 1
ATOM 745 N N . ALA A 1 98 ? -19.276 3.028 35.332 1.00 96.38 98 ALA A N 1
ATOM 746 C CA . ALA A 1 98 ? -19.395 2.301 36.596 1.00 96.38 98 ALA A CA 1
ATOM 747 C C . ALA A 1 98 ? -18.197 2.543 37.534 1.00 96.38 98 ALA A C 1
ATOM 749 O O . ALA A 1 98 ? -18.375 2.697 38.745 1.00 96.38 98 ALA A O 1
ATOM 750 N N . ASN A 1 99 ? -16.980 2.620 36.986 1.00 96.94 99 ASN A N 1
ATOM 751 C CA . ASN A 1 99 ? -15.777 2.933 37.758 1.00 96.94 99 ASN A CA 1
ATOM 752 C C . ASN A 1 99 ? -15.796 4.376 38.287 1.00 96.94 99 ASN A C 1
ATOM 754 O O . ASN A 1 99 ? -15.506 4.598 39.458 1.00 96.94 99 ASN A O 1
ATOM 758 N N . LEU A 1 100 ? -16.211 5.353 37.476 1.00 95.00 100 LEU A N 1
ATOM 759 C CA . LEU A 1 100 ? -16.319 6.755 37.897 1.00 95.00 100 LEU A CA 1
ATOM 760 C C . LEU A 1 100 ? -17.400 6.980 38.964 1.00 95.00 100 LEU A C 1
ATOM 762 O O . LEU A 1 100 ? -17.241 7.856 39.820 1.00 95.00 100 LEU A O 1
ATOM 766 N N . LEU A 1 101 ? -18.485 6.197 38.931 1.00 95.50 101 LEU A N 1
ATOM 767 C CA . LEU A 1 101 ? -19.498 6.189 39.987 1.00 95.50 101 LEU A CA 1
ATOM 768 C C . LEU A 1 101 ? -18.938 5.604 41.286 1.00 95.50 101 LEU A C 1
ATOM 770 O O . LEU A 1 101 ? -19.149 6.186 42.350 1.00 95.50 101 LEU A O 1
ATOM 774 N N . ARG A 1 102 ? -18.190 4.495 41.200 1.00 96.88 102 ARG A N 1
ATOM 775 C CA . ARG A 1 102 ? -17.543 3.853 42.356 1.00 96.88 102 ARG A CA 1
ATOM 776 C C . ARG A 1 102 ? -16.504 4.764 43.014 1.00 96.88 102 ARG A C 1
ATOM 778 O O . ARG A 1 102 ? -16.452 4.837 44.236 1.00 96.88 102 ARG A O 1
ATOM 785 N N . ASP A 1 103 ? -15.733 5.485 42.205 1.00 96.25 103 ASP A N 1
ATOM 786 C CA . ASP A 1 103 ? -14.713 6.438 42.653 1.00 96.25 103 ASP A CA 1
ATOM 787 C C . ASP A 1 103 ? -15.305 7.713 43.284 1.00 96.25 103 ASP A C 1
ATOM 789 O O . ASP A 1 103 ? -14.563 8.545 43.806 1.00 96.25 103 ASP A O 1
ATOM 793 N N . GLY A 1 104 ? -16.621 7.938 43.186 1.00 94.50 104 GLY A N 1
ATOM 794 C CA . GLY A 1 104 ? -17.279 9.148 43.688 1.00 94.50 104 GLY A CA 1
ATOM 795 C C . GLY A 1 104 ? -16.956 10.427 42.902 1.00 94.50 104 GLY A C 1
ATOM 796 O O . GLY A 1 104 ? -17.476 11.493 43.226 1.00 94.50 104 GLY A O 1
ATOM 797 N N . LYS A 1 105 ? -16.160 10.348 41.826 1.00 92.00 105 LYS A N 1
ATOM 798 C CA . LYS A 1 105 ? -15.774 11.504 40.989 1.00 92.00 105 LYS A CA 1
ATOM 799 C C . LYS A 1 105 ? -16.973 12.155 40.296 1.00 92.00 105 LYS A C 1
ATOM 801 O O . LYS A 1 105 ? -16.986 13.366 40.086 1.00 92.00 105 LYS A O 1
ATOM 806 N N . LEU A 1 106 ? -18.000 11.364 39.983 1.00 90.06 106 LEU A N 1
ATOM 807 C CA . LEU A 1 106 ? -19.249 11.847 39.386 1.00 90.06 106 LEU A CA 1
ATOM 808 C C . LEU A 1 106 ? -20.198 12.506 40.399 1.00 90.06 106 LEU A C 1
ATOM 810 O O . LEU A 1 106 ? -21.090 13.243 39.988 1.00 90.06 106 LEU A O 1
ATOM 814 N N . ALA A 1 107 ? -20.001 12.308 41.709 1.00 90.62 107 ALA A N 1
ATOM 815 C CA . ALA A 1 107 ? -20.843 12.936 42.730 1.00 90.62 107 ALA A CA 1
ATOM 816 C C . ALA A 1 107 ? -20.641 14.460 42.795 1.00 90.62 107 ALA A C 1
ATOM 818 O O . ALA A 1 107 ? -21.573 15.192 43.116 1.00 90.62 107 ALA A O 1
ATOM 819 N N . ALA A 1 108 ? -19.447 14.942 42.433 1.00 92.56 108 ALA A N 1
ATOM 820 C CA . ALA A 1 108 ? -19.142 16.370 42.376 1.00 92.56 108 ALA A CA 1
ATOM 821 C C . ALA A 1 108 ? -19.833 17.091 41.201 1.00 92.56 108 ALA A C 1
ATOM 823 O O . ALA A 1 108 ? -20.040 18.300 41.264 1.00 92.56 108 ALA A O 1
ATOM 824 N N . ASN A 1 109 ? -20.207 16.365 40.138 1.00 94.25 109 ASN A N 1
ATOM 825 C CA . ASN A 1 109 ? -20.702 16.936 38.884 1.00 94.25 109 ASN A CA 1
ATOM 826 C C . ASN A 1 109 ? -22.039 16.306 38.467 1.00 94.25 109 ASN A C 1
ATOM 828 O O . ASN A 1 109 ? -22.101 15.510 37.529 1.00 94.25 109 ASN A O 1
ATOM 832 N N . VAL A 1 110 ? -23.124 16.714 39.132 1.00 95.06 110 VAL A N 1
ATOM 833 C CA . VAL A 1 110 ? -24.485 16.187 38.900 1.00 95.06 110 VAL A CA 1
ATOM 834 C C . VAL A 1 110 ? -24.908 16.283 37.427 1.00 95.06 110 VAL A C 1
ATOM 836 O O . VAL A 1 110 ? -25.413 15.313 36.877 1.00 95.06 110 VAL A O 1
ATOM 839 N N . LYS A 1 111 ? -24.602 17.397 36.746 1.00 96.12 111 LYS A N 1
ATOM 840 C CA . LYS A 1 111 ? -24.943 17.596 35.323 1.00 96.12 111 LYS A CA 1
ATOM 841 C C . LYS A 1 111 ? -24.254 16.600 34.388 1.00 96.12 111 LYS A C 1
ATOM 843 O O . LYS A 1 111 ? -24.851 16.158 33.413 1.00 96.12 111 LYS A O 1
ATOM 848 N N . LEU A 1 112 ? -22.992 16.266 34.667 1.00 93.38 112 LEU A N 1
ATOM 849 C CA . LEU A 1 112 ? -22.244 15.303 33.856 1.00 93.38 112 LEU A CA 1
ATOM 850 C C . LEU A 1 112 ? -22.794 13.893 34.064 1.00 93.38 112 LEU A C 1
ATOM 852 O O . LEU A 1 112 ? -22.935 13.144 33.103 1.00 93.38 112 LEU A O 1
ATOM 856 N N . LYS A 1 113 ? -23.128 13.557 35.313 1.00 96.31 113 LYS A N 1
ATOM 857 C CA . LYS A 1 113 ? -23.766 12.289 35.649 1.00 96.31 113 LYS A CA 1
ATOM 858 C C . LYS A 1 113 ? -25.105 12.134 34.922 1.00 96.31 113 LYS A C 1
ATOM 860 O O . LYS A 1 113 ? -25.285 11.148 34.226 1.00 96.31 113 LYS A O 1
ATOM 865 N N . GLU A 1 114 ? -25.988 13.129 35.005 1.00 96.31 114 GLU A N 1
ATOM 866 C CA . GLU A 1 114 ? -27.284 13.112 34.307 1.00 96.31 114 GLU A CA 1
ATOM 867 C C . GLU A 1 114 ? -27.126 12.984 32.786 1.00 96.31 114 GLU A C 1
ATOM 869 O O . GLU A 1 114 ? -27.854 12.226 32.148 1.00 96.31 114 GLU A O 1
ATOM 874 N N . ALA A 1 115 ? -26.146 13.680 32.201 1.00 95.75 115 ALA A N 1
ATOM 875 C CA . ALA A 1 115 ? -25.861 13.577 30.775 1.00 95.75 115 ALA A CA 1
ATOM 876 C C . ALA A 1 115 ? -25.378 12.171 30.377 1.00 95.75 115 ALA A C 1
ATOM 878 O O . ALA A 1 115 ? -25.851 11.634 29.379 1.00 95.75 115 ALA A O 1
ATOM 879 N N . LEU A 1 116 ? -24.476 11.556 31.152 1.00 94.56 116 LEU A N 1
ATOM 880 C CA . LEU A 1 116 ? -23.995 10.193 30.890 1.00 94.56 116 LEU A CA 1
ATOM 881 C C . LEU A 1 116 ? -25.095 9.145 31.096 1.00 94.56 116 LEU A C 1
ATOM 883 O O . LEU A 1 116 ? -25.251 8.258 30.255 1.00 94.56 116 LEU A O 1
ATOM 887 N N . ASP A 1 117 ? -25.895 9.294 32.153 1.00 95.56 117 ASP A N 1
ATOM 888 C CA . ASP A 1 117 ? -27.043 8.432 32.445 1.00 95.56 117 ASP A CA 1
ATOM 889 C C . ASP A 1 117 ? -28.096 8.490 31.321 1.00 95.56 117 ASP A C 1
ATOM 891 O O . ASP A 1 117 ? -28.716 7.475 31.012 1.00 95.56 117 ASP A O 1
ATOM 895 N N . ALA A 1 118 ? -28.270 9.642 30.661 1.00 96.50 118 ALA A N 1
ATOM 896 C CA . ALA A 1 118 ? -29.151 9.789 29.499 1.00 96.50 118 ALA A CA 1
ATOM 897 C C . ALA A 1 118 ? -28.513 9.314 28.178 1.00 96.50 118 ALA A C 1
ATOM 899 O O . ALA A 1 118 ? -29.208 8.825 27.286 1.00 96.50 118 ALA A O 1
ATOM 900 N N . PHE A 1 119 ? -27.193 9.445 28.033 1.00 95.25 119 PHE A N 1
ATOM 901 C CA . PHE A 1 119 ? -26.490 9.160 26.781 1.00 95.25 119 PHE A CA 1
ATOM 902 C C . PHE A 1 119 ? -26.239 7.664 26.546 1.00 95.25 119 PHE A C 1
ATOM 904 O O . PHE A 1 119 ? -26.403 7.182 25.426 1.00 95.25 119 PHE A O 1
ATOM 911 N N . ILE A 1 120 ? -25.902 6.902 27.592 1.00 95.44 120 ILE A N 1
ATOM 912 C CA . ILE A 1 120 ? -25.699 5.444 27.503 1.00 95.44 120 ILE A CA 1
ATOM 913 C C . ILE A 1 120 ? -26.930 4.704 26.935 1.00 95.44 120 ILE A C 1
ATOM 915 O O . ILE A 1 120 ? -26.754 3.896 26.014 1.00 95.44 120 ILE A O 1
ATOM 919 N N . PRO A 1 121 ? -28.170 4.934 27.419 1.00 94.50 121 PRO A N 1
ATOM 920 C CA . PRO A 1 121 ? -29.344 4.269 26.858 1.00 94.50 121 PRO A CA 1
ATOM 921 C C . PRO A 1 121 ? -29.643 4.735 25.429 1.00 94.50 121 PRO A C 1
ATOM 923 O O . PRO A 1 121 ? -30.031 3.911 24.605 1.00 94.50 121 PRO A O 1
ATOM 926 N N . TYR A 1 122 ? -29.396 6.008 25.102 1.00 94.81 122 TYR A N 1
ATOM 927 C CA . TYR A 1 122 ? -29.543 6.519 23.736 1.00 94.81 122 TYR A CA 1
ATOM 928 C C . TYR A 1 122 ? -28.612 5.801 22.747 1.00 94.81 122 TYR A C 1
ATOM 930 O O . TYR A 1 122 ? -29.071 5.332 21.706 1.00 94.81 122 TYR A O 1
ATOM 938 N N . LEU A 1 123 ? -27.323 5.656 23.079 1.00 91.69 123 LEU A N 1
ATOM 939 C CA . LEU A 1 123 ? -26.374 4.918 22.239 1.00 91.69 123 LEU A CA 1
ATOM 940 C C . LEU A 1 123 ? -26.731 3.436 22.131 1.00 91.69 123 LEU A C 1
ATOM 942 O O . LEU A 1 123 ? -26.629 2.863 21.051 1.00 91.69 123 LEU A O 1
ATOM 946 N N . SER A 1 124 ? -27.182 2.829 23.231 1.00 92.31 124 SER A N 1
ATOM 947 C CA . SER A 1 124 ? -27.587 1.419 23.239 1.00 92.31 124 SER A CA 1
ATOM 948 C C . SER A 1 124 ? -28.765 1.175 22.292 1.00 92.31 124 SER A C 1
ATOM 950 O O . SER A 1 124 ? -28.761 0.200 21.542 1.00 92.31 124 SER A O 1
ATOM 952 N N . GLU A 1 125 ? -29.743 2.084 22.274 1.00 92.50 125 GLU A N 1
ATOM 953 C CA . GLU A 1 125 ? -30.878 2.002 21.352 1.00 92.50 125 GLU A CA 1
ATOM 954 C C . GLU A 1 125 ? -30.464 2.291 19.908 1.00 92.50 125 GLU A C 1
ATOM 956 O O . GLU A 1 125 ? -30.933 1.624 18.989 1.00 92.50 125 GLU A O 1
ATOM 961 N N . LYS A 1 126 ? -29.536 3.229 19.693 1.00 88.81 126 LYS A N 1
ATOM 962 C CA . LYS A 1 126 ? -29.017 3.521 18.355 1.00 88.81 126 LYS A CA 1
ATOM 963 C C . LYS A 1 126 ? -28.284 2.315 17.754 1.00 88.81 126 LYS A C 1
ATOM 965 O O . LYS A 1 126 ? -28.608 1.928 16.634 1.00 88.81 126 LYS A O 1
ATOM 970 N N . VAL A 1 127 ? -27.398 1.667 18.518 1.00 88.81 127 VAL A N 1
ATOM 971 C CA . VAL A 1 127 ? -26.722 0.415 18.117 1.00 88.81 127 VAL A CA 1
ATOM 972 C C . VAL A 1 127 ? -27.745 -0.668 17.773 1.00 88.81 127 VAL A C 1
ATOM 974 O O . VAL A 1 127 ? -27.606 -1.360 16.767 1.00 88.81 127 VAL A O 1
ATOM 977 N N . ARG A 1 128 ? -28.812 -0.789 18.572 1.00 87.69 128 ARG A N 1
ATOM 978 C CA . ARG A 1 128 ? -29.894 -1.748 18.320 1.00 87.69 128 ARG A CA 1
ATOM 979 C C . ARG A 1 128 ? -30.653 -1.439 17.027 1.00 87.69 128 ARG A C 1
ATOM 981 O O . ARG A 1 128 ? -30.891 -2.345 16.236 1.00 87.69 128 ARG A O 1
ATOM 988 N N . SER A 1 129 ? -30.970 -0.169 16.779 1.00 85.06 129 SER A N 1
ATOM 989 C CA . SER A 1 129 ? -31.663 0.272 15.560 1.00 85.06 129 SER A CA 1
ATOM 990 C C . SER A 1 129 ? -30.828 0.081 14.287 1.00 85.06 129 SER A C 1
ATOM 992 O O . SER A 1 129 ? -31.365 -0.220 13.218 1.00 85.06 129 SER A O 1
ATOM 994 N N . GLU A 1 130 ? -29.504 0.204 14.399 1.00 80.38 130 GLU A N 1
ATOM 995 C CA . GLU A 1 130 ? -28.577 -0.069 13.300 1.00 80.38 130 GLU A CA 1
ATOM 996 C C . GLU A 1 130 ? -28.425 -1.578 13.058 1.00 80.38 130 GLU A C 1
ATOM 998 O O . GLU A 1 130 ? -28.356 -1.995 11.905 1.00 80.38 130 GLU A O 1
ATOM 1003 N N . ALA A 1 131 ? -28.476 -2.405 14.108 1.00 78.81 131 ALA A N 1
ATOM 1004 C CA . ALA A 1 131 ? -28.462 -3.865 13.988 1.00 78.81 131 ALA A CA 1
ATOM 1005 C C . ALA A 1 131 ? -29.764 -4.450 13.399 1.00 78.81 131 ALA A C 1
ATOM 1007 O O . ALA A 1 131 ? -29.727 -5.481 12.730 1.00 78.81 131 ALA A O 1
ATOM 1008 N N . 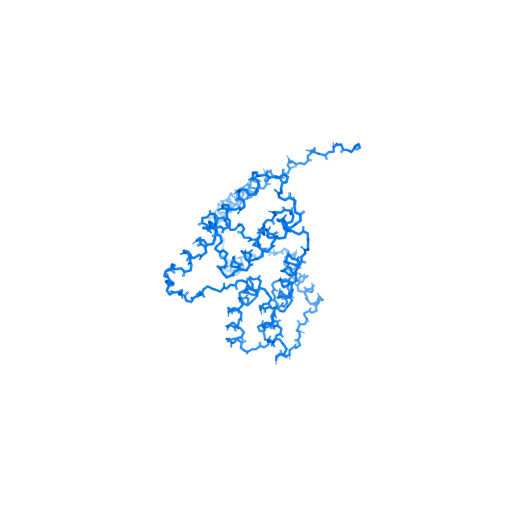GLU A 1 132 ? -30.912 -3.810 13.639 1.00 78.44 132 GLU A N 1
ATOM 1009 C CA . GLU A 1 132 ? -32.220 -4.229 13.105 1.00 78.44 132 GLU A CA 1
ATOM 1010 C C . GLU A 1 132 ? -32.496 -3.706 11.685 1.00 78.44 132 GLU A C 1
ATOM 1012 O O . GLU A 1 132 ? -33.447 -4.148 11.032 1.00 78.44 132 GLU A O 1
ATOM 1017 N N . SER A 1 133 ? -31.668 -2.791 11.171 1.00 70.81 133 SER A N 1
ATOM 1018 C CA . SER A 1 133 ? -31.792 -2.336 9.788 1.00 70.81 133 SER A CA 1
ATOM 1019 C C . SER A 1 133 ? -31.497 -3.505 8.838 1.00 70.81 133 SER A C 1
ATOM 1021 O O . SER A 1 133 ? -30.432 -4.118 8.938 1.00 70.81 133 SER A O 1
ATOM 1023 N N . PRO A 1 134 ? -32.421 -3.854 7.920 1.00 59.69 134 PRO A N 1
ATOM 1024 C CA . PRO A 1 134 ? -32.257 -5.012 7.058 1.00 59.69 134 PRO A CA 1
ATOM 1025 C C . PRO A 1 134 ? -30.980 -4.847 6.245 1.00 59.69 134 PRO A C 1
ATOM 1027 O O . PRO A 1 134 ? -30.823 -3.874 5.504 1.00 59.69 134 PRO A O 1
ATOM 1030 N N . VAL A 1 135 ? -30.078 -5.816 6.404 1.00 56.53 135 VAL A N 1
ATOM 1031 C CA . VAL A 1 135 ? -28.873 -5.974 5.596 1.00 56.53 135 VAL A CA 1
ATOM 1032 C C . VAL A 1 135 ? -29.333 -6.134 4.151 1.00 56.53 135 VAL A C 1
ATOM 1034 O O . VAL A 1 135 ? -29.670 -7.229 3.701 1.00 56.53 135 VAL A O 1
ATOM 1037 N N . ILE A 1 136 ? -29.415 -5.020 3.423 1.00 61.09 136 ILE A N 1
ATOM 1038 C CA . ILE A 1 136 ? -29.466 -5.042 1.964 1.00 61.09 136 ILE A CA 1
ATOM 1039 C C . ILE A 1 136 ? -28.237 -5.859 1.569 1.00 61.09 136 ILE A C 1
ATOM 1041 O O . ILE A 1 136 ? -27.153 -5.511 2.040 1.00 61.09 136 ILE A O 1
ATOM 1045 N N . PRO A 1 137 ? -28.381 -6.959 0.806 1.00 52.66 137 PRO A N 1
ATOM 1046 C CA . PRO A 1 137 ? -27.264 -7.825 0.474 1.00 52.66 137 PRO A CA 1
ATOM 1047 C C . PRO A 1 137 ? -26.172 -6.962 -0.139 1.00 52.66 137 PRO A C 1
ATOM 1049 O O . PRO A 1 137 ? -26.332 -6.424 -1.236 1.00 52.66 137 PRO A O 1
ATOM 1052 N N . THR A 1 138 ? -25.1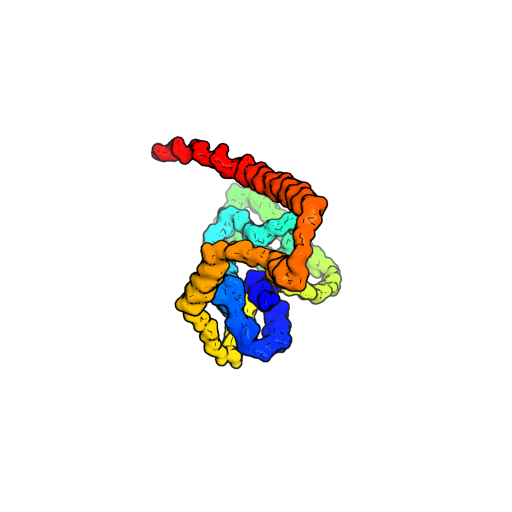11 -6.771 0.639 1.00 51.38 138 THR A N 1
ATOM 1053 C CA . THR A 1 138 ? -23.931 -6.017 0.261 1.00 51.38 138 THR A CA 1
ATOM 1054 C C . THR A 1 138 ? -23.428 -6.667 -1.013 1.00 51.38 138 THR A C 1
ATOM 1056 O O . THR A 1 138 ? -22.925 -7.789 -0.973 1.00 51.38 138 THR A O 1
ATOM 1059 N N . GLN A 1 139 ? -23.648 -6.010 -2.159 1.00 56.59 139 GLN A N 1
ATOM 1060 C CA . GLN A 1 139 ? -22.926 -6.342 -3.380 1.00 56.59 139 GLN A CA 1
ATOM 1061 C C . GLN A 1 139 ? -21.465 -6.429 -2.968 1.00 56.59 139 GLN A C 1
ATOM 1063 O O . GLN A 1 139 ? -20.957 -5.479 -2.374 1.00 56.59 139 GLN A O 1
ATOM 1068 N N . GLU A 1 140 ? -20.835 -7.584 -3.190 1.00 56.00 140 GLU A N 1
ATOM 1069 C CA . GLU A 1 140 ? -19.412 -7.749 -2.927 1.00 56.00 140 GLU A CA 1
ATOM 1070 C C . GLU A 1 140 ? -18.702 -6.521 -3.489 1.00 56.00 140 GLU A C 1
ATOM 1072 O O . GLU A 1 140 ? -18.871 -6.230 -4.672 1.00 56.00 140 GLU A O 1
ATOM 1077 N N . ASP A 1 141 ? -18.001 -5.768 -2.633 1.00 59.66 141 ASP A N 1
ATOM 1078 C CA . ASP A 1 141 ? -17.260 -4.573 -3.027 1.00 59.66 141 ASP A CA 1
ATOM 1079 C C . ASP A 1 141 ? -16.321 -4.964 -4.185 1.00 59.66 141 ASP A C 1
ATOM 1081 O O . ASP A 1 141 ? -15.205 -5.468 -3.988 1.00 59.66 141 ASP A O 1
ATOM 1085 N N . THR A 1 142 ? -16.790 -4.760 -5.419 1.00 68.25 142 THR A N 1
ATOM 1086 C CA . THR A 1 142 ? -16.035 -5.016 -6.651 1.00 68.25 142 THR A CA 1
ATOM 1087 C C . THR A 1 142 ? -14.852 -4.065 -6.750 1.00 68.25 142 THR A C 1
ATOM 1089 O O . THR A 1 142 ? -13.908 -4.304 -7.499 1.00 68.25 142 THR A O 1
ATOM 1092 N N . THR A 1 143 ? -14.894 -2.983 -5.977 1.00 81.44 143 THR A N 1
ATOM 1093 C CA . THR A 1 143 ? -13.855 -1.974 -5.903 1.00 81.44 143 THR A CA 1
ATOM 1094 C C . THR A 1 143 ? -12.662 -2.519 -5.125 1.00 81.44 143 THR A C 1
ATOM 1096 O O . THR A 1 143 ? -12.780 -3.017 -4.001 1.00 81.44 143 THR A O 1
ATOM 1099 N N . ASP A 1 144 ? -11.488 -2.458 -5.744 1.00 86.88 144 ASP A N 1
ATOM 1100 C CA . ASP A 1 144 ? -10.242 -2.817 -5.083 1.00 86.88 144 ASP A CA 1
ATOM 1101 C C . ASP A 1 144 ? -9.918 -1.775 -4.008 1.00 86.88 144 ASP A C 1
ATOM 1103 O O . ASP A 1 144 ? -9.900 -0.572 -4.278 1.00 86.88 144 ASP A O 1
ATOM 1107 N N . LYS A 1 145 ? -9.699 -2.234 -2.774 1.00 88.62 145 LYS A N 1
ATOM 1108 C CA . LYS A 1 145 ? -9.338 -1.353 -1.660 1.00 88.62 145 LYS A CA 1
ATOM 1109 C C . LYS A 1 145 ? -7.830 -1.121 -1.708 1.00 88.62 145 LYS A C 1
ATOM 1111 O O . LYS A 1 145 ? -7.056 -2.062 -1.887 1.00 88.62 145 LYS A O 1
ATOM 1116 N N . CYS A 1 146 ? -7.425 0.135 -1.536 1.00 92.31 146 CYS A N 1
ATOM 1117 C CA . CYS A 1 146 ? -6.022 0.511 -1.405 1.00 92.31 146 CYS A CA 1
ATOM 1118 C C . CYS A 1 146 ? -5.454 -0.104 -0.114 1.00 92.31 146 CYS A C 1
ATOM 1120 O O . CYS A 1 146 ? -5.828 0.295 0.985 1.00 92.31 146 CYS A O 1
ATOM 1122 N N . ASP A 1 147 ? -4.578 -1.099 -0.249 1.00 94.69 147 ASP A N 1
ATOM 1123 C CA . ASP A 1 147 ? -3.886 -1.763 0.857 1.00 94.69 147 ASP A CA 1
ATOM 1124 C C . ASP A 1 147 ? -2.403 -1.968 0.485 1.00 94.69 147 ASP A C 1
ATOM 1126 O O . ASP A 1 147 ? -2.017 -3.003 -0.087 1.00 94.69 147 ASP A O 1
ATOM 1130 N N . PRO A 1 148 ? -1.540 -0.978 0.788 1.00 94.69 148 PRO A N 1
ATOM 1131 C CA . PRO A 1 148 ? -0.110 -1.047 0.493 1.00 94.69 148 PRO A CA 1
ATOM 1132 C C . PRO A 1 148 ? 0.584 -2.230 1.182 1.00 94.69 148 PRO A C 1
ATOM 1134 O O . PRO A 1 148 ? 1.508 -2.825 0.623 1.00 94.69 148 PRO A O 1
ATOM 1137 N N . ARG A 1 149 ? 0.113 -2.636 2.372 1.00 95.56 149 ARG A N 1
ATOM 1138 C CA . ARG A 1 149 ? 0.695 -3.745 3.145 1.00 95.56 149 ARG A CA 1
ATOM 1139 C C . ARG A 1 149 ? 0.442 -5.087 2.469 1.00 95.56 149 ARG A C 1
ATOM 1141 O O . ARG A 1 149 ? 1.376 -5.878 2.314 1.00 95.56 149 ARG A O 1
ATOM 1148 N N . LYS A 1 150 ? -0.799 -5.359 2.049 1.00 96.69 150 LYS A N 1
ATOM 1149 C CA . LYS A 1 150 ? -1.118 -6.572 1.273 1.00 96.69 150 LYS A CA 1
ATOM 1150 C C . LYS A 1 150 ? -0.399 -6.569 -0.066 1.00 96.69 150 LYS A C 1
ATOM 1152 O O . LYS A 1 150 ? 0.187 -7.583 -0.436 1.00 96.69 150 LYS A O 1
ATOM 1157 N N . THR A 1 151 ? -0.380 -5.424 -0.740 1.00 97.38 151 THR A N 1
ATOM 1158 C CA . THR A 1 151 ? 0.314 -5.256 -2.020 1.00 97.38 151 THR A CA 1
ATOM 1159 C C . THR A 1 151 ? 1.795 -5.620 -1.905 1.00 97.38 151 THR A C 1
ATOM 1161 O O . THR A 1 151 ? 2.291 -6.433 -2.684 1.00 97.38 151 THR A O 1
ATOM 1164 N N . PHE A 1 152 ? 2.495 -5.121 -0.880 1.00 97.81 152 PHE A N 1
ATOM 1165 C CA . PHE A 1 152 ? 3.890 -5.482 -0.626 1.00 97.81 152 PHE A CA 1
ATOM 1166 C C . PHE A 1 152 ? 4.085 -6.983 -0.366 1.00 97.81 152 PHE A C 1
ATOM 1168 O O . PHE A 1 152 ? 5.011 -7.586 -0.913 1.00 97.81 152 PHE A O 1
ATOM 1175 N N . LYS A 1 153 ? 3.208 -7.620 0.420 1.00 97.88 153 LYS A N 1
ATOM 1176 C CA . LYS A 1 153 ? 3.264 -9.075 0.656 1.00 97.88 153 LYS A CA 1
ATOM 1177 C C . LYS A 1 153 ? 3.119 -9.876 -0.640 1.00 97.88 153 LYS A C 1
ATOM 1179 O O . LYS A 1 153 ? 3.892 -10.801 -0.861 1.00 97.88 153 LYS A O 1
ATOM 1184 N N . ILE A 1 154 ? 2.179 -9.499 -1.505 1.00 96.75 154 ILE A N 1
ATOM 1185 C CA . ILE A 1 154 ? 1.956 -10.170 -2.795 1.00 96.75 154 ILE A CA 1
ATOM 1186 C C . ILE A 1 154 ? 3.199 -10.036 -3.682 1.00 96.75 154 ILE A C 1
ATOM 1188 O O . ILE A 1 154 ? 3.726 -11.033 -4.172 1.00 96.75 154 ILE A O 1
ATOM 1192 N N . VAL A 1 155 ? 3.716 -8.813 -3.839 1.00 96.38 155 VAL A N 1
ATOM 1193 C CA . VAL A 1 155 ? 4.891 -8.546 -4.684 1.00 96.38 155 VAL A CA 1
ATOM 1194 C C . VAL A 1 155 ? 6.139 -9.246 -4.141 1.00 96.38 155 VAL A C 1
ATOM 1196 O O . VAL A 1 155 ? 6.870 -9.872 -4.904 1.00 96.38 155 VAL A O 1
ATOM 1199 N N . SER A 1 156 ? 6.391 -9.185 -2.833 1.00 97.00 156 SER A N 1
ATOM 1200 C CA . SER A 1 156 ? 7.550 -9.850 -2.216 1.00 97.00 156 SER A CA 1
ATOM 1201 C C . SER A 1 156 ? 7.479 -11.377 -2.327 1.00 97.00 156 SER A C 1
ATOM 1203 O O . SER A 1 156 ? 8.500 -12.008 -2.613 1.00 97.00 156 SER A O 1
ATOM 1205 N N . ALA A 1 157 ? 6.289 -11.971 -2.184 1.00 96.69 157 ALA A N 1
ATOM 1206 C CA . ALA A 1 157 ? 6.074 -13.398 -2.413 1.00 96.69 157 ALA A CA 1
ATOM 1207 C C . ALA A 1 157 ? 6.330 -13.781 -3.879 1.00 96.69 157 ALA A C 1
ATOM 1209 O O . ALA A 1 157 ? 7.048 -14.744 -4.142 1.00 96.69 157 ALA A O 1
ATOM 1210 N N . ALA A 1 158 ? 5.822 -12.992 -4.829 1.00 95.19 158 ALA A N 1
ATOM 1211 C CA . ALA A 1 158 ? 6.020 -13.219 -6.258 1.00 95.19 158 ALA A CA 1
ATOM 1212 C C . ALA A 1 158 ? 7.503 -13.134 -6.667 1.00 95.19 158 ALA A C 1
ATOM 1214 O O . ALA A 1 158 ? 8.007 -14.005 -7.374 1.00 95.19 158 ALA A O 1
ATOM 1215 N N . VAL A 1 159 ? 8.232 -12.126 -6.173 1.00 94.62 159 VAL A N 1
ATOM 1216 C CA . VAL A 1 159 ? 9.680 -11.983 -6.413 1.00 94.62 159 VAL A CA 1
ATOM 1217 C C . VAL A 1 159 ? 10.463 -13.141 -5.790 1.00 94.62 159 VAL A C 1
ATOM 1219 O O . VAL A 1 159 ? 11.403 -13.645 -6.399 1.00 94.62 159 VAL A O 1
ATOM 1222 N N . SER A 1 160 ? 10.079 -13.588 -4.592 1.00 94.88 160 SER A N 1
ATOM 1223 C CA . SER A 1 160 ? 10.736 -14.720 -3.923 1.00 94.88 160 SER A CA 1
ATOM 1224 C C . SER A 1 160 ? 10.484 -16.049 -4.642 1.00 94.88 160 SER A C 1
ATOM 1226 O O . SER A 1 160 ? 11.364 -16.906 -4.657 1.00 94.88 160 SER A O 1
ATOM 1228 N N . ALA A 1 161 ? 9.309 -16.216 -5.257 1.00 95.19 161 ALA A N 1
ATOM 1229 C CA . ALA A 1 161 ? 8.967 -17.395 -6.048 1.00 95.19 161 ALA A CA 1
ATOM 1230 C C . ALA A 1 161 ? 9.734 -17.455 -7.380 1.00 95.19 161 ALA A C 1
ATOM 1232 O O . ALA A 1 161 ? 10.067 -18.542 -7.849 1.00 95.19 161 ALA A O 1
ATOM 1233 N N . ILE A 1 162 ? 10.036 -16.298 -7.980 1.00 92.62 162 ILE A N 1
ATOM 1234 C CA . ILE A 1 162 ? 10.733 -16.195 -9.268 1.00 92.62 162 ILE A CA 1
ATOM 1235 C C . ILE A 1 162 ? 11.998 -15.346 -9.091 1.00 92.62 162 ILE A C 1
ATOM 1237 O O . ILE A 1 162 ? 12.044 -14.199 -9.546 1.00 92.62 162 ILE A O 1
ATOM 1241 N N . PRO A 1 163 ? 13.047 -15.881 -8.440 1.00 88.38 163 PRO A N 1
ATOM 1242 C CA . PRO A 1 163 ? 14.276 -15.137 -8.241 1.00 88.38 163 PRO A CA 1
ATOM 1243 C C . PRO A 1 163 ? 14.963 -14.903 -9.589 1.00 88.38 163 PRO A C 1
ATOM 1245 O O . PRO A 1 163 ? 15.470 -15.825 -10.227 1.00 88.38 163 PRO A O 1
ATOM 1248 N N . ALA A 1 164 ? 15.019 -13.648 -10.018 1.00 88.56 164 ALA A N 1
ATOM 1249 C CA . ALA A 1 164 ? 15.773 -13.225 -11.187 1.00 88.56 164 ALA A CA 1
ATOM 1250 C C . ALA A 1 164 ? 16.868 -12.229 -10.815 1.00 88.56 164 ALA A C 1
ATOM 1252 O O . ALA A 1 164 ? 16.786 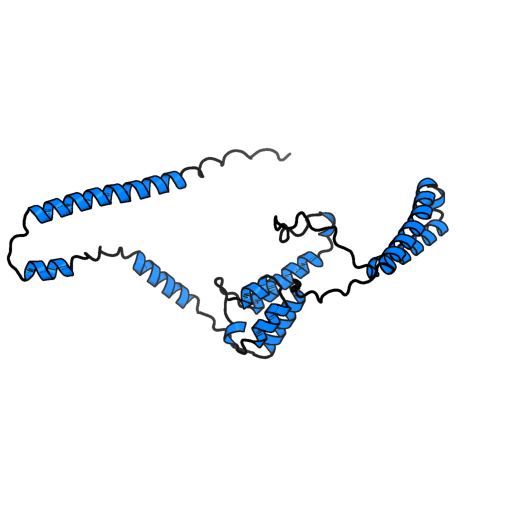-11.473 -9.842 1.00 88.56 164 ALA A O 1
ATOM 1253 N N . ARG A 1 165 ? 17.928 -12.220 -11.624 1.00 84.69 165 ARG A N 1
ATOM 1254 C CA . ARG A 1 165 ? 18.992 -11.229 -11.491 1.00 84.69 165 ARG A CA 1
ATOM 1255 C C . ARG A 1 165 ? 18.519 -9.920 -12.096 1.00 84.69 165 ARG A C 1
ATOM 1257 O O . ARG A 1 165 ? 18.116 -9.869 -13.255 1.00 84.69 165 ARG A O 1
ATOM 1264 N N . ARG A 1 166 ? 18.625 -8.846 -11.318 1.00 79.75 166 ARG A N 1
ATOM 1265 C CA . ARG A 1 166 ? 18.424 -7.492 -11.827 1.00 79.75 166 ARG A CA 1
ATOM 1266 C C . ARG A 1 166 ? 19.436 -7.218 -12.930 1.00 79.75 166 ARG A C 1
ATOM 1268 O O . ARG A 1 166 ? 20.641 -7.285 -12.693 1.00 79.75 166 ARG A O 1
ATOM 1275 N N . GLN A 1 167 ? 18.947 -6.835 -14.104 1.00 72.88 167 GLN A N 1
ATOM 1276 C CA . GLN A 1 167 ? 19.791 -6.181 -15.091 1.00 72.88 167 GLN A CA 1
ATOM 1277 C C . GLN A 1 167 ? 20.068 -4.759 -14.588 1.00 72.88 167 GLN A C 1
ATOM 1279 O O . GLN A 1 167 ? 19.243 -3.839 -14.656 1.00 72.88 167 GLN A O 1
ATOM 1284 N N . LEU A 1 168 ? 21.223 -4.603 -13.948 1.00 72.94 168 LEU A N 1
ATOM 1285 C CA . LEU A 1 168 ? 21.771 -3.295 -13.635 1.00 72.94 168 LEU A CA 1
ATOM 1286 C C . LEU A 1 168 ? 22.308 -2.723 -14.944 1.00 72.94 168 LEU A C 1
ATOM 1288 O O . LEU A 1 168 ? 23.276 -3.233 -15.499 1.00 72.94 168 LEU A O 1
ATOM 1292 N N . VAL A 1 169 ? 21.655 -1.679 -15.451 1.00 71.00 169 VAL A N 1
ATOM 1293 C CA . VAL A 1 169 ? 22.237 -0.873 -16.521 1.00 71.00 169 VAL A CA 1
ATOM 1294 C C . VAL A 1 169 ? 23.407 -0.128 -15.894 1.00 71.00 169 VAL A C 1
ATOM 1296 O O . VAL A 1 169 ? 23.223 0.578 -14.899 1.00 71.00 169 VAL A O 1
ATOM 1299 N N . HIS A 1 170 ? 24.611 -0.311 -16.429 1.00 79.31 170 HIS A N 1
ATOM 1300 C CA . HIS A 1 170 ? 25.768 0.411 -15.925 1.00 79.31 170 HIS A CA 1
ATOM 1301 C C . HIS A 1 170 ? 25.561 1.914 -16.141 1.00 79.31 170 HIS A C 1
ATOM 1303 O O . HIS A 1 170 ? 25.232 2.354 -17.243 1.00 79.31 170 HIS A O 1
ATOM 1309 N N . LEU A 1 171 ? 25.793 2.722 -15.098 1.00 79.56 171 LEU A N 1
ATOM 1310 C CA . LEU A 1 171 ? 25.709 4.186 -15.195 1.00 79.56 171 LEU A CA 1
ATOM 1311 C C . LEU A 1 171 ? 26.580 4.731 -16.333 1.00 79.56 171 LEU A C 1
ATOM 1313 O O . LEU A 1 171 ? 26.200 5.698 -16.984 1.00 79.56 171 LEU A O 1
ATOM 1317 N N . THR A 1 172 ? 27.702 4.071 -16.625 1.00 83.25 172 THR A N 1
ATOM 1318 C CA . THR A 1 172 ? 28.579 4.407 -17.751 1.00 83.25 172 THR A CA 1
ATOM 1319 C C . THR A 1 172 ? 27.883 4.288 -19.104 1.00 83.25 172 THR A C 1
ATOM 1321 O O . THR A 1 172 ? 28.150 5.099 -19.986 1.00 83.25 172 THR A O 1
ATOM 1324 N N . ASP A 1 173 ? 26.976 3.328 -19.279 1.00 84.62 173 ASP A N 1
ATOM 1325 C CA . ASP A 1 173 ? 26.249 3.129 -20.536 1.00 84.62 173 ASP A CA 1
ATOM 1326 C C . ASP A 1 173 ? 25.150 4.176 -20.702 1.00 84.62 173 ASP A C 1
ATOM 1328 O O . ASP A 1 173 ? 24.995 4.743 -21.785 1.00 84.62 173 ASP A O 1
ATOM 1332 N N . VAL A 1 174 ? 24.452 4.513 -19.610 1.00 85.19 174 VAL A N 1
ATOM 1333 C CA . VAL A 1 174 ? 23.480 5.618 -19.591 1.00 85.19 174 VAL A CA 1
ATOM 1334 C C . VAL A 1 174 ? 24.184 6.937 -19.903 1.00 85.19 174 VAL A C 1
ATOM 1336 O O . VAL A 1 174 ? 23.770 7.658 -20.806 1.00 85.19 174 VAL A O 1
ATOM 1339 N N . GLN A 1 175 ? 25.296 7.226 -19.224 1.00 91.00 175 GLN A N 1
ATOM 1340 C CA . GLN A 1 175 ? 26.107 8.419 -19.471 1.00 91.00 175 GLN A CA 1
ATOM 1341 C C . GLN A 1 175 ? 26.619 8.470 -20.912 1.00 91.00 175 GLN A C 1
ATOM 1343 O O . GLN A 1 175 ? 26.565 9.526 -21.540 1.00 91.00 175 GLN A O 1
ATOM 1348 N N . ARG A 1 176 ? 27.083 7.340 -21.462 1.00 93.31 176 ARG A N 1
ATOM 1349 C CA . ARG A 1 176 ? 27.538 7.249 -22.855 1.00 93.31 176 ARG A CA 1
ATOM 1350 C C . ARG A 1 176 ? 26.392 7.508 -23.834 1.00 93.31 176 ARG A C 1
ATOM 1352 O O . ARG A 1 176 ? 26.587 8.245 -24.795 1.00 93.31 176 ARG A O 1
ATOM 1359 N N . SER A 1 177 ? 25.205 6.965 -23.574 1.00 90.75 177 SER A N 1
ATOM 1360 C CA . SER A 1 177 ? 24.010 7.168 -24.402 1.00 90.75 177 SER A CA 1
ATOM 1361 C C . SER A 1 177 ? 23.513 8.619 -24.369 1.00 90.75 177 SER A C 1
ATOM 1363 O O . SER A 1 177 ? 23.252 9.218 -25.417 1.00 90.75 177 SER A O 1
ATOM 1365 N N . VAL A 1 178 ? 23.461 9.228 -23.179 1.00 93.62 178 VAL A N 1
ATOM 1366 C CA . VAL A 1 178 ? 23.100 10.643 -23.001 1.00 93.62 178 VAL A CA 1
ATOM 1367 C C . VAL A 1 178 ? 24.134 11.542 -23.671 1.00 93.62 178 VAL A C 1
ATOM 1369 O O . VAL A 1 178 ? 23.753 12.414 -24.445 1.00 93.62 178 VAL A O 1
ATOM 1372 N N . ARG A 1 179 ? 25.435 11.298 -23.460 1.00 95.62 179 ARG A N 1
ATOM 1373 C CA . ARG A 1 179 ? 26.509 12.046 -24.128 1.00 95.62 179 ARG A CA 1
ATOM 1374 C C . ARG A 1 179 ? 26.390 11.949 -25.648 1.00 95.62 179 ARG A C 1
ATOM 1376 O O . ARG A 1 179 ? 26.397 12.980 -26.305 1.00 95.62 179 ARG A O 1
ATOM 1383 N N . ALA A 1 180 ? 26.203 10.752 -26.203 1.00 93.81 180 ALA A N 1
ATOM 1384 C CA . ALA A 1 180 ? 26.034 10.570 -27.644 1.00 93.81 180 ALA A CA 1
ATOM 1385 C C . ALA A 1 180 ? 24.785 11.293 -28.184 1.00 93.81 180 ALA A C 1
ATOM 1387 O O . ALA A 1 180 ? 24.802 11.829 -29.290 1.00 93.81 180 ALA A O 1
ATOM 1388 N N . SER A 1 181 ? 23.701 11.333 -27.408 1.00 91.62 181 SER A N 1
ATOM 1389 C CA . SER A 1 181 ? 22.480 12.063 -27.767 1.00 91.62 181 SER A CA 1
ATOM 1390 C C . SER A 1 181 ? 22.688 13.578 -27.721 1.00 91.62 181 SER A C 1
ATOM 1392 O O . SER A 1 181 ? 22.288 14.278 -28.646 1.00 91.62 181 SER A O 1
ATOM 1394 N N . LEU A 1 182 ? 23.382 14.084 -26.700 1.00 94.56 182 LEU A N 1
ATOM 1395 C CA . LEU A 1 182 ? 23.742 15.496 -26.593 1.00 94.56 182 LEU A CA 1
ATOM 1396 C C . LEU A 1 182 ? 24.720 15.915 -27.690 1.00 94.56 182 LEU A C 1
ATOM 1398 O O . LEU A 1 182 ? 24.541 16.975 -28.268 1.00 94.56 182 LEU A O 1
ATOM 1402 N N . GLU A 1 183 ? 25.701 15.085 -28.043 1.00 94.69 183 GLU A N 1
ATOM 1403 C CA . GLU A 1 183 ? 26.615 15.341 -29.163 1.00 94.69 183 GLU A CA 1
ATOM 1404 C C . GLU A 1 183 ? 25.878 15.407 -30.506 1.00 94.69 183 GLU A C 1
ATOM 1406 O O . GLU A 1 183 ? 26.226 16.229 -31.351 1.00 94.69 183 GLU A O 1
ATOM 1411 N N . LYS A 1 184 ? 24.835 14.588 -30.703 1.00 88.75 184 LYS A N 1
ATOM 1412 C CA . LYS A 1 184 ? 23.970 14.657 -31.894 1.00 88.75 184 LYS A CA 1
ATOM 1413 C C . LYS A 1 184 ? 23.156 15.948 -31.967 1.00 88.75 184 LYS A C 1
ATOM 1415 O O . LYS A 1 184 ? 22.888 16.404 -33.069 1.00 88.75 184 LYS A O 1
ATOM 1420 N N . VAL A 1 185 ? 22.757 16.510 -30.826 1.00 89.62 185 VAL A N 1
ATOM 1421 C CA . VAL A 1 185 ? 22.011 17.780 -30.755 1.00 89.62 185 VAL A CA 1
ATOM 1422 C C . VAL A 1 185 ? 22.955 18.987 -30.830 1.00 89.62 185 VAL A C 1
ATOM 1424 O O . VAL A 1 185 ? 22.634 19.987 -31.466 1.00 89.62 185 VAL A O 1
ATOM 1427 N N . ALA A 1 186 ? 24.126 18.896 -30.193 1.00 89.19 186 ALA A N 1
ATOM 1428 C CA . ALA A 1 186 ? 25.144 19.944 -30.139 1.00 89.19 186 ALA A CA 1
ATOM 1429 C C . ALA A 1 186 ? 25.872 20.118 -31.473 1.00 89.19 186 ALA A C 1
ATOM 1431 O O . ALA A 1 186 ? 26.208 21.242 -31.852 1.00 89.19 186 ALA A O 1
ATOM 1432 N N . LYS A 1 187 ? 26.064 19.026 -32.224 1.00 83.88 187 LYS A N 1
ATOM 1433 C CA . LYS A 1 187 ? 26.239 19.127 -33.669 1.00 83.88 187 LYS A CA 1
ATOM 1434 C C . LYS A 1 187 ? 24.934 19.702 -34.193 1.00 83.88 187 LYS A C 1
ATOM 1436 O O . LYS A 1 187 ? 23.998 18.949 -34.445 1.00 83.88 187 LYS A O 1
ATOM 1441 N N . LYS A 1 188 ? 24.872 21.040 -34.311 1.00 66.12 188 LYS A N 1
ATOM 1442 C CA . LYS A 1 188 ? 23.858 21.728 -35.117 1.00 66.12 188 LYS A CA 1
ATOM 1443 C C . LYS A 1 188 ? 23.647 20.827 -36.324 1.00 66.12 188 LYS A C 1
ATOM 1445 O O . LYS A 1 188 ? 24.660 20.496 -36.950 1.00 66.12 188 LYS A O 1
ATOM 1450 N N . PRO A 1 189 ? 22.418 20.376 -36.625 1.00 62.81 189 PRO A N 1
ATOM 1451 C CA . PRO A 1 189 ? 22.198 19.838 -37.944 1.00 62.81 189 PRO A CA 1
ATOM 1452 C C . PRO A 1 189 ? 22.702 20.950 -38.856 1.00 62.81 189 PRO A C 1
ATOM 1454 O O . PRO A 1 189 ? 22.123 22.039 -38.873 1.00 62.81 189 PRO A O 1
ATOM 1457 N N . GLU A 1 190 ? 23.841 20.730 -39.528 1.00 61.31 190 GLU A N 1
ATOM 1458 C CA . GLU A 1 190 ? 24.089 21.457 -40.759 1.00 61.31 190 GLU A CA 1
ATOM 1459 C C . GLU A 1 190 ? 22.759 21.340 -41.473 1.00 61.31 190 GLU A C 1
ATOM 1461 O O . GLU A 1 190 ? 22.254 20.206 -41.523 1.00 61.31 190 GLU A O 1
ATOM 1466 N N . PRO A 1 191 ? 22.113 22.469 -41.827 1.00 61.38 191 PRO A N 1
ATOM 1467 C CA . PRO A 1 191 ? 20.814 22.416 -42.461 1.00 61.38 191 PRO A CA 1
ATOM 1468 C C . PRO A 1 191 ? 21.000 21.387 -43.555 1.00 61.38 191 PRO A C 1
ATOM 1470 O O . PRO A 1 191 ? 21.829 21.595 -44.443 1.00 61.38 191 PRO A O 1
ATOM 1473 N N . LYS A 1 192 ? 20.379 20.209 -43.391 1.00 57.66 192 LYS A N 1
ATOM 1474 C CA . LYS A 1 192 ? 20.396 19.193 -44.425 1.00 57.66 192 LYS A CA 1
ATOM 1475 C C . LYS A 1 192 ? 19.633 19.918 -45.486 1.00 57.66 192 LYS A C 1
ATOM 1477 O O . LYS A 1 192 ? 18.420 20.052 -45.359 1.00 57.66 192 LYS A O 1
ATOM 1482 N N . ILE A 1 193 ? 20.374 20.558 -46.384 1.00 58.56 193 ILE A N 1
ATOM 1483 C CA . ILE A 1 193 ? 19.792 21.373 -47.411 1.00 58.56 193 ILE A CA 1
ATOM 1484 C C . ILE A 1 193 ? 18.946 20.342 -48.122 1.00 58.56 193 ILE A C 1
ATOM 1486 O O . ILE A 1 193 ? 19.465 19.433 -48.767 1.00 58.56 193 ILE A O 1
ATOM 1490 N N . GLU A 1 194 ? 17.637 20.452 -47.961 1.00 52.44 194 GLU A N 1
ATOM 1491 C CA . GLU A 1 194 ? 16.629 19.634 -48.621 1.00 52.44 194 GLU A CA 1
ATOM 1492 C C . GLU A 1 194 ? 16.654 19.900 -50.147 1.00 52.44 194 GLU A C 1
ATOM 1494 O O . GLU A 1 194 ? 15.715 19.609 -50.869 1.00 52.44 194 GLU A O 1
ATOM 1499 N N . ASN A 1 195 ? 17.768 20.439 -50.658 1.00 52.72 195 ASN A N 1
ATOM 1500 C CA . ASN A 1 195 ? 18.147 20.586 -52.047 1.00 52.72 195 ASN A CA 1
ATOM 1501 C C . ASN A 1 195 ? 19.073 19.471 -52.524 1.00 52.72 195 ASN A C 1
ATOM 1503 O O . ASN A 1 195 ? 19.668 19.653 -53.573 1.00 52.72 195 ASN A O 1
ATOM 1507 N N . ASP A 1 196 ? 19.230 18.322 -51.863 1.00 54.59 196 ASP A N 1
ATOM 1508 C CA . ASP A 1 196 ? 19.921 17.213 -52.552 1.00 54.59 196 ASP A CA 1
ATOM 1509 C C . ASP A 1 196 ? 19.096 16.726 -53.771 1.00 54.59 196 ASP A C 1
ATOM 1511 O O . ASP A 1 196 ? 19.654 16.276 -54.773 1.00 54.59 196 ASP A O 1
ATOM 1515 N N . TYR A 1 197 ? 17.772 16.948 -53.743 1.00 60.41 197 TYR A N 1
ATOM 1516 C CA . TYR A 1 197 ? 16.875 16.795 -54.894 1.00 60.41 197 TYR A CA 1
ATOM 1517 C C . TYR A 1 197 ? 17.098 17.888 -55.961 1.00 60.41 197 TYR A C 1
ATOM 1519 O O . TYR A 1 197 ? 17.325 17.571 -57.129 1.00 60.41 197 TYR A O 1
ATOM 1527 N N . TYR A 1 198 ? 17.135 19.169 -55.572 1.00 58.97 198 TYR A N 1
ATOM 1528 C CA . TYR A 1 198 ? 17.340 20.280 -56.513 1.00 58.97 198 TYR A CA 1
ATOM 1529 C C . TYR A 1 198 ? 18.777 20.362 -57.063 1.00 58.97 198 TYR A C 1
ATOM 1531 O O . TYR A 1 198 ? 18.953 20.609 -58.250 1.00 58.97 198 TYR A O 1
ATOM 1539 N N . ARG A 1 199 ? 19.822 20.064 -56.277 1.00 56.22 199 ARG A N 1
ATOM 1540 C CA . ARG A 1 199 ? 21.220 20.039 -56.758 1.00 56.22 199 ARG A CA 1
ATOM 1541 C C . ARG A 1 199 ? 21.455 18.952 -57.800 1.00 56.22 199 ARG A C 1
ATOM 1543 O O . ARG A 1 199 ? 22.198 19.196 -58.743 1.00 56.22 199 ARG A O 1
ATOM 1550 N N . ARG A 1 200 ? 20.833 17.772 -57.670 1.00 56.75 200 ARG A N 1
ATOM 1551 C CA . ARG A 1 200 ? 20.944 16.732 -58.709 1.00 56.75 200 ARG A CA 1
ATOM 1552 C C . ARG A 1 200 ? 20.167 17.081 -59.971 1.00 56.75 200 ARG A C 1
ATOM 1554 O O . ARG A 1 200 ? 20.648 16.767 -61.053 1.00 56.75 200 ARG A O 1
ATOM 1561 N N . HIS A 1 201 ? 19.017 17.740 -59.857 1.00 56.50 201 HIS A N 1
ATOM 1562 C CA . HIS A 1 201 ? 18.228 18.108 -61.034 1.00 56.50 201 HIS A CA 1
ATOM 1563 C C . HIS A 1 201 ? 18.752 19.346 -61.778 1.00 56.50 201 HIS A C 1
ATOM 1565 O O . HIS A 1 201 ? 18.631 19.387 -62.998 1.00 56.50 201 HIS A O 1
ATOM 1571 N N . VAL A 1 202 ? 19.399 20.295 -61.093 1.00 55.84 202 VAL A N 1
ATOM 1572 C CA . VAL A 1 202 ? 19.952 21.516 -61.714 1.00 55.84 202 VAL A CA 1
ATOM 1573 C C . VAL A 1 202 ? 21.290 21.264 -62.429 1.00 55.84 202 VAL A C 1
ATOM 1575 O O . VAL A 1 202 ? 21.578 21.911 -63.424 1.00 55.84 202 VAL A O 1
ATOM 1578 N N . PHE A 1 203 ? 22.100 20.283 -62.012 1.00 53.53 203 PHE A N 1
ATOM 1579 C CA . PHE A 1 203 ? 23.360 19.972 -62.717 1.00 53.53 203 PHE A CA 1
ATOM 1580 C C . PHE A 1 203 ? 23.197 19.077 -63.962 1.00 53.53 203 PHE A C 1
ATOM 1582 O O . PHE A 1 203 ? 24.138 18.952 -64.743 1.00 53.53 203 PHE A O 1
ATOM 1589 N N . LEU A 1 204 ? 22.031 18.448 -64.163 1.00 53.31 204 LEU A N 1
ATOM 1590 C CA . LEU A 1 204 ? 21.771 17.522 -65.281 1.00 53.31 204 LEU A CA 1
ATOM 1591 C C . LEU A 1 204 ? 21.088 18.174 -66.492 1.00 53.31 204 LEU A C 1
ATOM 1593 O O . LEU A 1 204 ? 21.077 17.585 -67.572 1.00 53.31 204 LEU A O 1
ATOM 1597 N N . LYS A 1 205 ? 20.561 19.389 -66.343 1.00 51.81 205 LYS A N 1
ATOM 1598 C CA . LYS A 1 205 ? 20.116 20.235 -67.451 1.00 51.81 205 LYS A CA 1
ATOM 1599 C C . LYS A 1 205 ? 20.752 21.597 -67.250 1.00 51.81 205 LYS A C 1
ATOM 1601 O O . LYS A 1 205 ? 20.422 22.269 -66.283 1.00 51.81 205 LYS A O 1
ATOM 1606 N N . GLY A 1 206 ? 21.679 21.974 -68.125 1.00 53.00 206 GLY A N 1
ATOM 1607 C CA . GLY A 1 206 ? 22.296 23.304 -68.147 1.00 53.00 206 GLY A CA 1
ATOM 1608 C C . GLY A 1 206 ? 21.322 24.394 -68.596 1.00 53.00 206 GLY A C 1
ATOM 1609 O O . GLY A 1 206 ? 21.674 25.195 -69.451 1.00 53.00 206 GLY A O 1
ATOM 1610 N N . ASP A 1 207 ? 20.107 24.379 -68.055 1.00 57.91 207 ASP A N 1
ATOM 1611 C CA . ASP A 1 207 ? 19.076 25.366 -68.310 1.00 57.91 207 ASP A CA 1
ATOM 1612 C C . ASP A 1 207 ? 19.118 26.381 -67.165 1.00 57.91 207 ASP A C 1
ATOM 1614 O O . ASP A 1 207 ? 19.053 26.025 -65.984 1.00 57.91 207 ASP A O 1
ATOM 1618 N N . GLU A 1 208 ? 19.284 27.647 -67.537 1.00 59.09 208 GLU A N 1
ATOM 1619 C CA . GLU A 1 208 ? 19.205 28.796 -66.645 1.00 59.09 208 GLU A CA 1
ATOM 1620 C C . GLU A 1 208 ? 17.905 28.722 -65.833 1.00 59.09 208 GLU A C 1
ATOM 1622 O O . GLU A 1 208 ? 16.823 28.488 -66.376 1.00 59.09 208 GLU A O 1
ATOM 1627 N N . ILE A 1 209 ? 18.018 28.873 -64.513 1.00 59.62 209 ILE A N 1
ATOM 1628 C CA . ILE A 1 209 ? 16.859 28.901 -63.622 1.00 59.62 209 ILE A CA 1
ATOM 1629 C C . ILE A 1 209 ? 16.004 30.102 -64.054 1.00 59.62 209 ILE A C 1
ATOM 1631 O O . ILE A 1 209 ? 16.522 31.220 -64.057 1.00 59.62 209 ILE A O 1
ATOM 1635 N N . PRO A 1 210 ? 14.725 29.912 -64.430 1.00 69.25 210 PRO A N 1
ATOM 1636 C CA . PRO A 1 210 ? 13.858 31.026 -64.782 1.00 69.25 210 PRO A CA 1
ATOM 1637 C C . PRO A 1 210 ? 13.785 31.994 -63.600 1.00 69.25 210 PRO A C 1
ATOM 1639 O O . PRO A 1 210 ? 13.459 31.579 -62.489 1.00 69.25 210 PRO A O 1
ATOM 1642 N N . GLU A 1 211 ? 14.077 33.273 -63.839 1.00 70.31 211 GLU A N 1
ATOM 1643 C CA . GLU A 1 211 ? 14.112 34.344 -62.825 1.00 70.31 211 GLU A CA 1
ATOM 1644 C C . GLU A 1 211 ? 12.813 34.404 -61.986 1.00 70.31 211 GLU A C 1
ATOM 1646 O O . GLU A 1 211 ? 12.817 34.748 -60.804 1.00 70.31 211 GLU A O 1
ATOM 1651 N N . GLU A 1 212 ? 11.704 33.946 -62.572 1.00 72.31 212 GLU A N 1
ATOM 1652 C CA . GLU A 1 212 ? 10.388 33.807 -61.944 1.00 72.31 212 GLU A CA 1
ATOM 1653 C C . GLU A 1 212 ? 10.369 32.808 -60.766 1.00 72.31 212 GLU A C 1
ATOM 1655 O O . GLU A 1 212 ? 9.736 33.061 -59.740 1.00 72.31 212 GLU A O 1
ATOM 1660 N N . ALA A 1 213 ? 11.121 31.706 -60.855 1.00 71.62 213 ALA A N 1
ATOM 1661 C CA . ALA A 1 213 ? 11.214 30.712 -59.783 1.00 71.62 213 ALA A CA 1
ATOM 1662 C C . ALA A 1 213 ? 12.043 31.222 -58.590 1.00 71.62 213 ALA A C 1
ATOM 1664 O O . ALA A 1 213 ? 11.791 30.842 -57.442 1.00 71.62 213 ALA A O 1
ATOM 1665 N N . GLU A 1 214 ? 13.013 32.109 -58.836 1.00 74.19 214 GLU A N 1
ATOM 1666 C CA . GLU A 1 214 ? 13.777 32.754 -57.766 1.00 74.19 214 GLU A CA 1
ATOM 1667 C C . GLU A 1 214 ? 12.944 33.802 -57.017 1.00 74.19 214 GLU A C 1
ATOM 1669 O O . GLU A 1 214 ? 13.075 33.925 -55.795 1.00 74.19 214 GLU A O 1
ATOM 1674 N N . ALA A 1 215 ? 12.060 34.520 -57.718 1.00 77.75 215 ALA A N 1
ATOM 1675 C CA . ALA A 1 215 ? 11.138 35.472 -57.103 1.00 77.75 215 ALA A CA 1
ATOM 1676 C C . ALA A 1 215 ? 10.137 34.769 -56.167 1.00 77.75 215 ALA A C 1
ATOM 1678 O O . ALA A 1 215 ? 9.992 35.168 -55.008 1.00 77.75 215 ALA A O 1
ATOM 1679 N N . GLU A 1 216 ? 9.532 33.659 -56.607 1.00 77.94 216 GLU A N 1
ATOM 1680 C CA . GLU A 1 216 ? 8.572 32.903 -55.789 1.00 77.94 216 GLU A CA 1
ATOM 1681 C C . GLU A 1 216 ? 9.239 32.263 -54.552 1.00 77.94 216 GLU A C 1
ATOM 1683 O O . GLU A 1 216 ? 8.649 32.183 -53.468 1.00 77.94 216 GLU A O 1
ATOM 1688 N N . ALA A 1 217 ? 10.502 31.839 -54.675 1.00 75.75 217 ALA A N 1
ATOM 1689 C CA . ALA A 1 217 ? 11.272 31.320 -53.547 1.00 75.75 217 ALA A CA 1
ATOM 1690 C C . ALA A 1 217 ? 11.567 32.403 -52.492 1.00 75.75 217 ALA A C 1
ATOM 1692 O O . ALA A 1 217 ? 11.524 32.110 -51.291 1.00 75.75 217 ALA A O 1
ATOM 1693 N N . ARG A 1 218 ? 11.827 33.651 -52.912 1.00 79.62 218 ARG A N 1
ATOM 1694 C CA . ARG A 1 218 ? 12.033 34.782 -51.990 1.00 79.62 218 ARG A CA 1
ATOM 1695 C C . ARG A 1 218 ? 10.750 35.148 -51.250 1.00 79.62 218 ARG A C 1
ATOM 1697 O O . ARG A 1 218 ? 10.794 35.252 -50.026 1.00 79.62 218 ARG A O 1
ATOM 1704 N N . GLU A 1 219 ? 9.613 35.233 -51.942 1.00 83.25 219 GLU A N 1
ATOM 1705 C CA . GLU A 1 219 ? 8.321 35.524 -51.297 1.00 83.25 219 GLU A CA 1
ATOM 1706 C C . GLU A 1 219 ? 7.943 34.463 -50.257 1.00 83.25 219 GLU A C 1
ATOM 1708 O O . GLU A 1 219 ? 7.567 34.784 -49.126 1.00 83.25 219 GLU A O 1
ATOM 1713 N N . LYS A 1 220 ? 8.113 33.175 -50.590 1.00 78.94 220 LYS A N 1
ATOM 1714 C CA . LYS A 1 220 ? 7.876 32.091 -49.625 1.00 78.94 220 LYS A CA 1
ATOM 1715 C C . LYS A 1 220 ? 8.817 32.202 -48.431 1.00 78.94 220 LYS A C 1
ATOM 1717 O O . LYS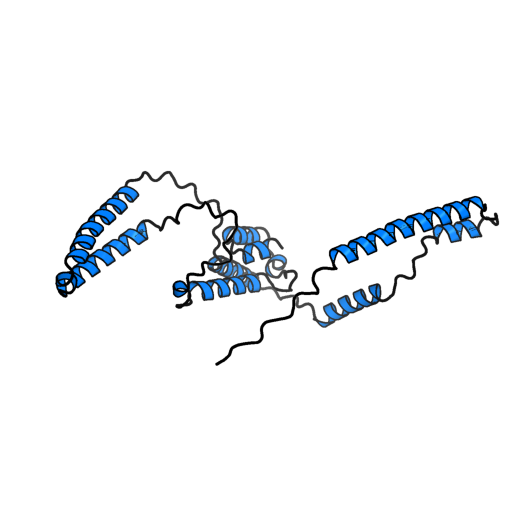 A 1 220 ? 8.377 32.003 -47.298 1.00 78.94 220 LYS A O 1
ATOM 1722 N N . HIS A 1 221 ? 10.091 32.533 -48.646 1.00 78.31 221 HIS A N 1
ATOM 1723 C CA . HIS A 1 221 ? 11.038 32.680 -47.545 1.00 78.31 221 HIS A CA 1
ATOM 1724 C C . HIS A 1 221 ? 10.648 33.819 -46.590 1.00 78.31 221 HIS A C 1
ATOM 1726 O O . HIS A 1 221 ? 10.675 33.616 -45.373 1.00 78.31 221 HIS A O 1
ATOM 1732 N N . GLU A 1 222 ? 10.223 34.969 -47.116 1.00 79.44 222 GLU A N 1
ATOM 1733 C CA . GLU A 1 222 ? 9.744 36.102 -46.314 1.00 79.44 222 GLU A CA 1
ATOM 1734 C C . GLU A 1 222 ? 8.467 35.759 -45.534 1.00 79.44 222 GLU A C 1
ATOM 1736 O O . GLU A 1 222 ? 8.376 36.041 -44.335 1.00 79.44 222 GLU A O 1
ATOM 1741 N N . MET A 1 223 ? 7.522 35.051 -46.161 1.00 80.25 223 MET A N 1
ATOM 1742 C CA . MET A 1 223 ? 6.308 34.573 -45.494 1.00 80.25 223 MET A CA 1
ATOM 1743 C C . MET A 1 223 ? 6.637 33.650 -44.306 1.00 80.25 223 MET A C 1
ATOM 1745 O O . MET A 1 223 ? 6.086 33.810 -43.211 1.00 80.25 223 MET A O 1
ATOM 1749 N N . TRP A 1 224 ? 7.577 32.715 -44.481 1.00 74.56 224 TRP A N 1
ATOM 1750 C CA . TRP A 1 224 ? 8.008 31.810 -43.411 1.00 74.56 224 TRP A CA 1
ATOM 1751 C C . TRP A 1 224 ? 8.764 32.529 -42.286 1.00 74.56 224 TRP A C 1
ATOM 1753 O O . TRP A 1 224 ? 8.586 32.174 -41.118 1.00 74.56 224 TRP A O 1
ATOM 1763 N N . GLN A 1 225 ? 9.550 33.567 -42.594 1.00 74.88 225 GLN A N 1
ATOM 1764 C CA . GLN A 1 225 ? 10.175 34.403 -41.561 1.00 74.88 225 GLN A CA 1
ATOM 1765 C C . GLN A 1 225 ? 9.132 35.158 -40.726 1.00 74.88 225 GLN A C 1
ATOM 1767 O O . GLN A 1 225 ? 9.273 35.238 -39.503 1.00 74.88 225 GLN A O 1
ATOM 1772 N N . GLY A 1 226 ? 8.046 35.627 -41.349 1.00 78.81 226 GLY A N 1
ATOM 1773 C CA . GLY A 1 226 ? 6.914 36.226 -40.640 1.00 78.81 226 GLY A CA 1
ATOM 1774 C C . GLY A 1 226 ? 6.263 35.257 -39.646 1.00 78.81 226 GLY A C 1
ATOM 1775 O O . GLY A 1 226 ? 6.115 35.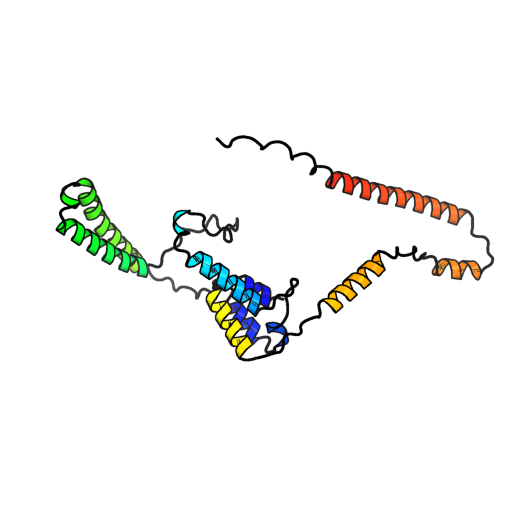582 -38.466 1.00 78.81 226 GLY A O 1
ATOM 1776 N N . ILE A 1 227 ? 5.940 34.038 -40.089 1.00 71.81 227 ILE A N 1
ATOM 1777 C CA . ILE A 1 227 ? 5.276 33.017 -39.257 1.00 71.81 227 ILE A CA 1
ATOM 1778 C C . ILE A 1 227 ? 6.173 32.574 -38.088 1.00 71.81 227 ILE A C 1
ATOM 1780 O O . ILE A 1 227 ? 5.723 32.494 -36.940 1.00 71.81 227 ILE A O 1
ATOM 1784 N N . LEU A 1 228 ? 7.462 32.329 -38.345 1.00 69.56 228 LEU A N 1
ATOM 1785 C CA . LEU A 1 228 ? 8.404 31.925 -37.298 1.00 69.56 228 LEU A CA 1
ATOM 1786 C C . LEU A 1 228 ? 8.673 33.064 -36.302 1.00 69.56 228 LEU A C 1
ATOM 1788 O O . LEU A 1 228 ? 8.716 32.811 -35.093 1.00 69.56 228 LEU A O 1
ATOM 1792 N N . GLY A 1 229 ? 8.753 34.314 -36.769 1.00 71.06 229 GLY A N 1
ATOM 1793 C CA . GLY A 1 229 ? 8.886 35.495 -35.913 1.00 71.06 229 GLY A CA 1
ATOM 1794 C C . GLY A 1 229 ? 7.711 35.672 -34.943 1.00 71.06 229 GLY A C 1
ATOM 1795 O O . GLY A 1 229 ? 7.916 36.018 -33.777 1.00 71.06 229 GLY A O 1
ATOM 1796 N N . TRP A 1 230 ? 6.487 35.354 -35.375 1.00 62.59 230 TRP A N 1
ATOM 1797 C CA . TRP A 1 230 ? 5.299 35.395 -34.512 1.00 62.59 230 TRP A CA 1
ATOM 1798 C C . TRP A 1 230 ? 5.322 34.313 -33.426 1.00 62.59 230 TRP A C 1
ATOM 1800 O O . TRP A 1 230 ? 4.980 34.590 -32.275 1.00 62.59 230 TRP A O 1
ATOM 1810 N N . SER A 1 231 ? 5.796 33.106 -33.748 1.00 63.12 231 SER A N 1
ATOM 1811 C CA . SER A 1 231 ? 5.890 32.004 -32.778 1.00 63.12 231 SER A CA 1
ATOM 1812 C C . SER A 1 231 ? 6.889 32.281 -31.640 1.00 63.12 231 SER A C 1
ATOM 1814 O O . SER A 1 231 ? 6.619 31.953 -30.482 1.00 63.12 231 SER A O 1
ATOM 1816 N N . LEU A 1 232 ? 8.005 32.960 -31.934 1.00 60.03 232 LEU A N 1
ATOM 1817 C CA . LEU A 1 232 ? 8.986 33.393 -30.931 1.00 60.03 232 LEU A CA 1
ATOM 1818 C C . LEU A 1 232 ? 8.449 34.526 -30.046 1.00 60.03 232 LEU A C 1
ATOM 1820 O O . LEU A 1 232 ? 8.705 34.539 -28.841 1.00 60.03 232 LEU A O 1
ATOM 1824 N N . ARG A 1 233 ? 7.654 35.443 -30.612 1.00 63.72 233 ARG A N 1
ATOM 1825 C CA . ARG A 1 233 ? 7.029 36.537 -29.854 1.00 63.72 233 ARG A CA 1
ATOM 1826 C C . ARG A 1 233 ? 5.954 36.028 -28.891 1.00 63.72 233 ARG A C 1
ATOM 1828 O O . ARG A 1 233 ? 5.922 36.459 -27.742 1.00 63.72 233 ARG A O 1
ATOM 1835 N N . LEU A 1 234 ? 5.140 35.060 -29.322 1.00 65.19 234 LEU A N 1
ATOM 1836 C CA . LEU A 1 234 ? 4.138 34.400 -28.476 1.00 65.19 234 LEU A CA 1
ATOM 1837 C C . LEU A 1 234 ? 4.776 33.599 -27.334 1.00 65.19 234 LEU A C 1
ATOM 1839 O O . LEU A 1 234 ? 4.269 33.610 -26.216 1.00 65.19 234 LEU A O 1
ATOM 1843 N N . ARG A 1 235 ? 5.922 32.952 -27.580 1.00 61.09 235 ARG A N 1
ATOM 1844 C CA . ARG A 1 235 ? 6.631 32.188 -26.546 1.00 61.09 235 ARG A CA 1
ATOM 1845 C C . ARG A 1 235 ? 7.260 33.093 -25.475 1.00 61.09 235 ARG A C 1
ATOM 1847 O O . ARG A 1 235 ? 7.225 32.741 -24.302 1.00 61.09 235 ARG A O 1
ATOM 1854 N N . ASN A 1 236 ? 7.757 34.273 -25.852 1.00 61.69 236 ASN A N 1
ATOM 1855 C CA . ASN A 1 236 ? 8.259 35.265 -24.892 1.00 61.69 236 ASN A CA 1
ATOM 1856 C C . ASN A 1 236 ? 7.134 35.964 -24.108 1.00 61.69 236 ASN A C 1
ATOM 1858 O O . ASN A 1 236 ? 7.322 36.257 -22.933 1.00 61.69 236 ASN A O 1
ATOM 1862 N N . LEU A 1 237 ? 5.955 36.164 -24.710 1.00 63.69 237 LEU A N 1
ATOM 1863 C CA . LEU A 1 237 ? 4.761 36.641 -23.995 1.00 63.69 237 LEU A CA 1
ATOM 1864 C C . LEU A 1 237 ? 4.229 35.610 -22.985 1.00 63.69 237 LEU A C 1
ATOM 1866 O O . LEU A 1 237 ? 3.752 35.993 -21.927 1.00 63.69 237 LEU A O 1
ATOM 1870 N N . ALA A 1 238 ? 4.351 34.311 -23.272 1.00 61.84 238 ALA A N 1
ATOM 1871 C CA . ALA A 1 238 ? 3.927 33.248 -22.356 1.00 61.84 238 ALA A CA 1
ATOM 1872 C C . ALA A 1 238 ? 4.903 32.998 -21.185 1.00 61.84 238 ALA A C 1
ATOM 1874 O O . ALA A 1 238 ? 4.523 32.374 -20.198 1.00 61.84 238 ALA A O 1
ATOM 1875 N N . LEU A 1 239 ? 6.157 33.454 -21.290 1.00 59.97 239 LEU A N 1
ATOM 1876 C CA . LEU A 1 239 ? 7.200 33.262 -20.268 1.00 59.97 239 LEU A CA 1
ATOM 1877 C C . LEU A 1 239 ? 7.553 34.550 -19.502 1.00 59.97 239 LEU A C 1
ATOM 1879 O O . LEU A 1 239 ? 8.203 34.488 -18.458 1.00 59.97 239 LEU A O 1
ATOM 1883 N N . GLY A 1 240 ? 7.121 35.712 -19.990 1.00 54.47 240 GLY A N 1
ATOM 1884 C CA . GLY A 1 240 ? 7.363 37.014 -19.378 1.00 54.47 240 GLY A CA 1
ATOM 1885 C C . GLY A 1 240 ? 6.287 37.417 -18.377 1.00 54.47 240 GLY A C 1
ATOM 1886 O O . GLY A 1 240 ? 5.583 38.378 -18.638 1.00 54.47 240 GLY A O 1
ATOM 1887 N N . ASP A 1 241 ? 6.168 36.702 -17.255 1.00 52.94 241 ASP A N 1
ATOM 1888 C CA . ASP A 1 241 ? 5.534 37.262 -16.041 1.00 52.94 241 ASP A CA 1
ATOM 1889 C C . ASP A 1 241 ? 5.950 36.586 -14.716 1.00 52.94 241 ASP A C 1
ATOM 1891 O O . ASP A 1 241 ? 5.469 36.946 -13.644 1.00 52.94 241 ASP A O 1
ATOM 1895 N N . PHE A 1 242 ? 6.895 35.635 -14.732 1.00 53.09 242 PHE A N 1
ATOM 1896 C CA . PHE A 1 242 ? 7.267 34.885 -13.520 1.00 53.09 242 PHE A CA 1
ATOM 1897 C C . PHE A 1 242 ? 8.509 35.401 -12.771 1.00 53.09 242 PHE A C 1
ATOM 1899 O O . PHE A 1 242 ? 8.906 34.805 -11.774 1.00 53.09 242 PHE A O 1
ATOM 1906 N N . SER A 1 243 ? 9.134 36.503 -13.207 1.00 54.44 243 SER A N 1
ATOM 1907 C CA . SER A 1 243 ? 10.445 36.937 -12.682 1.00 54.44 243 SER A CA 1
ATOM 1908 C C . SER A 1 243 ? 10.434 38.213 -11.826 1.00 54.44 243 SER A C 1
ATOM 1910 O O . SER A 1 243 ? 11.482 38.834 -11.665 1.00 54.44 243 SER A O 1
ATOM 1912 N N . SER A 1 244 ? 9.298 38.629 -11.254 1.00 53.78 244 SER A N 1
ATOM 1913 C CA . SER A 1 244 ? 9.267 39.834 -10.402 1.00 53.78 244 SER A CA 1
ATOM 1914 C C . SER A 1 244 ? 8.391 39.700 -9.154 1.00 53.78 244 SER A C 1
ATOM 1916 O O . SER A 1 244 ? 7.540 40.549 -8.907 1.00 53.78 244 SER A O 1
ATOM 1918 N N . ARG A 1 245 ? 8.594 38.653 -8.340 1.00 50.75 245 ARG A N 1
ATOM 1919 C CA . ARG A 1 245 ? 8.139 38.617 -6.933 1.00 50.75 245 ARG A CA 1
ATOM 1920 C C . ARG A 1 245 ? 9.086 37.793 -6.055 1.00 50.75 245 ARG A C 1
ATOM 1922 O O . ARG A 1 245 ? 8.733 36.717 -5.592 1.00 50.75 245 ARG A O 1
ATOM 1929 N N . HIS A 1 246 ? 10.282 38.312 -5.807 1.00 51.16 246 HIS A N 1
ATOM 1930 C CA . HIS A 1 246 ? 11.075 37.913 -4.644 1.00 51.16 246 HIS A CA 1
ATOM 1931 C C . HIS A 1 246 ? 11.752 39.147 -4.066 1.00 51.16 246 HIS A C 1
ATOM 1933 O O . HIS A 1 246 ? 12.916 39.394 -4.325 1.00 51.16 246 HIS A O 1
ATOM 1939 N N . ASP A 1 247 ? 10.987 39.913 -3.297 1.00 53.09 247 ASP A N 1
ATOM 1940 C CA . ASP A 1 247 ? 11.522 40.785 -2.262 1.00 53.09 247 ASP A CA 1
ATOM 1941 C C . ASP A 1 247 ? 10.500 40.835 -1.122 1.00 53.09 247 ASP A C 1
ATOM 1943 O O . ASP A 1 247 ? 9.293 40.781 -1.361 1.00 53.09 247 ASP A O 1
ATOM 1947 N N . TYR A 1 248 ? 11.020 40.927 0.103 1.00 49.94 248 TYR A N 1
ATOM 1948 C CA . TYR A 1 248 ? 10.342 40.972 1.408 1.00 49.94 248 TYR A CA 1
ATOM 1949 C C . TYR A 1 248 ? 9.978 39.627 2.053 1.00 49.94 248 TYR A C 1
ATOM 1951 O O . TYR A 1 248 ? 8.883 39.109 1.880 1.00 49.94 248 TYR A O 1
ATOM 1959 N N . CYS A 1 249 ? 10.896 39.121 2.888 1.00 44.16 249 CYS A N 1
ATOM 1960 C CA . CYS A 1 249 ? 10.593 38.645 4.248 1.00 44.16 249 CYS A CA 1
ATOM 1961 C C . CYS A 1 249 ? 11.899 38.376 5.026 1.00 44.16 249 CYS A C 1
ATOM 1963 O O . CYS A 1 249 ? 12.248 37.242 5.334 1.00 44.16 249 CYS A O 1
ATOM 1965 N N . TYR A 1 250 ? 12.623 39.444 5.364 1.00 53.19 250 TYR A N 1
ATOM 1966 C CA . TYR A 1 250 ? 13.451 39.465 6.569 1.00 53.19 250 TYR A CA 1
ATOM 1967 C C . TYR A 1 250 ? 12.789 40.447 7.523 1.00 53.19 250 TYR A C 1
ATOM 1969 O O . TYR A 1 250 ? 12.718 41.624 7.187 1.00 53.19 250 TYR A O 1
ATOM 1977 N N . LEU A 1 251 ? 12.278 39.961 8.656 1.00 51.97 251 LEU A N 1
ATOM 1978 C CA . LEU A 1 251 ? 12.264 40.645 9.952 1.00 51.97 251 LEU A CA 1
ATOM 1979 C C . LEU A 1 251 ? 11.548 39.772 10.996 1.00 51.97 251 LEU A C 1
ATOM 1981 O O . LEU A 1 251 ? 10.513 39.180 10.707 1.00 51.97 251 LEU A O 1
ATOM 1985 N N . LEU A 1 252 ? 12.098 39.817 12.214 1.00 47.47 252 LEU A N 1
ATOM 1986 C CA . LEU A 1 252 ? 11.592 39.320 13.503 1.00 47.47 252 LEU A CA 1
ATOM 1987 C C . LEU A 1 252 ? 12.092 37.937 13.949 1.00 47.47 252 LEU A C 1
ATOM 1989 O O . LEU A 1 252 ? 11.386 36.934 13.925 1.00 47.47 252 LEU A O 1
ATOM 1993 N N . SER A 1 253 ? 13.308 37.943 14.495 1.00 52.78 253 SER A N 1
ATOM 1994 C CA . SER A 1 253 ? 13.607 37.201 15.722 1.00 52.78 253 SER A CA 1
ATOM 1995 C C . SER A 1 253 ? 13.918 38.218 16.821 1.00 52.78 253 SER A C 1
ATOM 1997 O O . SER A 1 253 ? 14.789 39.068 16.637 1.00 52.78 253 SER A O 1
ATOM 1999 N N . ASN A 1 254 ? 13.161 38.131 17.911 1.00 54.84 254 ASN A N 1
ATOM 2000 C CA . ASN A 1 254 ? 13.516 38.563 19.261 1.00 54.84 254 ASN A CA 1
ATOM 2001 C C . ASN A 1 254 ? 13.447 37.306 20.127 1.00 54.84 254 ASN A C 1
ATOM 2003 O O . ASN A 1 254 ? 12.504 36.516 19.884 1.00 54.84 254 ASN A O 1
#